Protein AF-A0AAN6JY34-F1 (afdb_monomer)

Nearest PDB structures (foldseek):
  2b5u-assembly2_C  TM=6.260E-01  e=1.774E+00  Escherichia coli
  7nsu-assembly1_D  TM=6.158E-01  e=2.509E+00  Escherichia coli
  1jch-assembly1_A  TM=6.222E-01  e=3.759E+00  Escherichia coli str. K-12 substr. W3110

Mean predicted aligned error: 18.94 Å

Organism: NCBI:txid329885

Solvent-accessible surface area (backbone atoms only — not comparable to full-atom values): 17501 Å² total; per-residue (Å²): 137,58,75,64,42,31,52,48,41,57,32,51,54,78,60,82,82,81,76,85,67,99,68,45,42,51,70,48,76,92,40,26,68,63,76,75,49,60,63,48,78,74,48,79,79,60,79,81,78,88,73,70,90,80,80,83,85,89,86,86,88,87,77,88,79,91,82,91,80,95,76,82,86,82,80,83,77,86,71,82,87,73,78,96,78,92,76,86,80,84,75,88,87,75,87,80,79,72,76,89,72,37,68,29,66,73,53,75,62,46,88,63,74,82,82,76,75,57,89,60,65,44,85,58,54,76,67,56,38,45,51,49,50,53,52,49,42,54,52,44,50,54,49,45,53,58,55,55,62,46,52,64,41,42,67,71,22,24,46,88,88,37,74,50,35,58,49,19,54,52,24,51,47,55,51,50,57,47,41,54,50,51,43,54,51,48,51,55,17,46,52,34,45,55,54,50,51,54,52,49,50,54,50,51,54,55,48,53,51,52,55,52,49,52,55,52,52,50,55,53,51,56,59,64,65,74,76,68,89,78,89,84,87,85,90,84,82,89,82,84,88,81,91,81,89,89,86,84,89,84,86,84,88,83,89,88,85,88,89,88,82,92,87,137

pLDDT: mean 71.2, std 22.66, range [34.78, 98.19]

Radius of gyration: 43.39 Å; Cα contacts (8 Å, |Δi|>4): 153; chains: 1; bounding box: 132×56×116 Å

Secondary structure (DSSP, 8-state):
--HHHHHHHHH-----TT------SS-STTT--THHHHHHHHTTS---STT-TTS----------------PPP-----------SS----SS-S-------GGGGS-PPPP-PPPP--SPP---HHHHHHHHHHHHHHHHHHHHHHHHHHHHHHHHS-TTSHHHHHHHHHHHHHHHHHHHHHHHHHHHHHHHHHHHHHHHHHHHHHHHHHHHHHHHHHHHHHHHTT-------------------------------------

Sequence (264 aa):
MSSANYWSARLSKEPLSGSVSNVEYGWSEHVINTALVEHRSESAGSPPSSMASAANARGHLHSVSSASGPLPRPSFQSSLRGSFDTGFGGGVGGVGAGRSRLPGDKAHVTEWQPPSQSMMASRLLEVDQLRALTAYVACAEVELERHNELKHAIELAYSPRHANHHRSVANWQRKSDYLLREIVKFRTYMDSLAAAQTAKERFYAKRSSATGQQQHVETTSVHNKQMGGASSPVDSGRAMREERDVTPRASMPPQTLLQQSAAG

Structure (mmCIF, N/CA/C/O backbone):
data_AF-A0AAN6JY34-F1
#
_entry.id   AF-A0AAN6JY34-F1
#
loop_
_atom_site.group_PDB
_atom_site.id
_atom_site.type_symbol
_atom_site.label_atom_id
_atom_site.label_alt_id
_atom_site.label_comp_id
_atom_site.label_asym_id
_atom_site.label_entity_id
_atom_site.label_seq_id
_atom_site.pdbx_PDB_ins_code
_atom_site.Cartn_x
_atom_site.Cartn_y
_atom_site.Cartn_z
_atom_site.occupancy
_atom_site.B_iso_or_equiv
_atom_site.auth_seq_id
_atom_site.auth_comp_id
_atom_site.auth_asym_id
_atom_site.auth_atom_id
_atom_site.pdbx_PDB_model_num
ATOM 1 N N . MET A 1 1 ? -6.691 8.780 19.321 1.00 65.94 1 MET A N 1
ATOM 2 C CA . MET A 1 1 ? -7.152 8.491 17.940 1.00 65.94 1 MET A CA 1
ATOM 3 C C . MET A 1 1 ? -8.341 9.389 17.630 1.00 65.94 1 MET A C 1
ATOM 5 O O . MET A 1 1 ? -9.017 9.789 18.570 1.00 65.94 1 MET A O 1
ATOM 9 N N . SER A 1 2 ? -8.574 9.738 16.362 1.00 88.06 2 SER A N 1
ATOM 10 C CA . SER A 1 2 ? -9.690 10.611 15.957 1.00 88.06 2 SER A CA 1
ATOM 11 C C . SER A 1 2 ? -10.927 9.800 15.565 1.00 88.06 2 SER A C 1
ATOM 13 O O . SER A 1 2 ? -10.797 8.754 14.928 1.00 88.06 2 SER A O 1
ATOM 15 N N . SER A 1 3 ? -12.124 10.319 15.856 1.00 90.62 3 SER A N 1
ATOM 16 C CA . SER A 1 3 ? -13.399 9.769 15.370 1.00 90.62 3 SER A CA 1
ATOM 17 C C . SER A 1 3 ? -13.441 9.655 13.841 1.00 90.62 3 SER A C 1
ATOM 19 O O . SER A 1 3 ? -14.065 8.737 13.314 1.00 90.62 3 SER A O 1
ATOM 21 N N . ALA A 1 4 ? -12.737 10.545 13.128 1.00 93.69 4 ALA A N 1
ATOM 22 C CA . ALA A 1 4 ? -12.595 10.475 11.676 1.00 93.69 4 ALA A CA 1
ATOM 23 C C . ALA A 1 4 ? -11.910 9.172 11.231 1.00 93.69 4 ALA A C 1
ATOM 25 O O . ALA A 1 4 ? -12.388 8.519 10.309 1.00 93.69 4 ALA A O 1
ATOM 26 N N . ASN A 1 5 ? -10.852 8.736 11.926 1.00 95.00 5 ASN A N 1
ATOM 27 C CA . ASN A 1 5 ? -10.132 7.507 11.582 1.00 95.00 5 ASN A CA 1
ATOM 28 C C . ASN A 1 5 ? -11.013 6.268 11.783 1.00 95.00 5 ASN A C 1
ATOM 30 O O . ASN A 1 5 ? -10.969 5.364 10.958 1.00 95.00 5 ASN A O 1
ATOM 34 N N . TYR A 1 6 ? -11.842 6.237 12.833 1.00 95.62 6 TYR A N 1
ATOM 35 C CA . TYR A 1 6 ? -12.799 5.149 13.060 1.00 95.62 6 TYR A CA 1
ATOM 36 C C . TYR A 1 6 ? -13.867 5.081 11.955 1.00 95.62 6 TYR A C 1
ATOM 38 O O . TYR A 1 6 ? -14.134 4.000 11.433 1.00 95.62 6 TYR A O 1
ATOM 46 N N . TRP A 1 7 ? -14.450 6.213 11.544 1.00 95.50 7 TRP A N 1
ATOM 47 C CA . TRP A 1 7 ? -15.439 6.215 10.458 1.00 95.50 7 TRP A CA 1
ATOM 48 C C . TRP A 1 7 ? -14.818 5.870 9.101 1.00 95.50 7 TRP A C 1
ATOM 50 O O . TRP A 1 7 ? -15.382 5.049 8.377 1.00 95.50 7 TRP A O 1
ATOM 60 N N . SER A 1 8 ? -13.621 6.380 8.796 1.00 94.81 8 SER A N 1
ATOM 61 C CA . SER A 1 8 ? -12.845 5.947 7.627 1.00 94.81 8 SER A CA 1
ATOM 62 C C . SER A 1 8 ? -12.540 4.447 7.677 1.00 94.81 8 SER A C 1
ATOM 64 O O . SER A 1 8 ? -12.739 3.749 6.688 1.00 94.81 8 SER A O 1
ATOM 66 N N . ALA A 1 9 ? -12.151 3.904 8.832 1.00 95.19 9 ALA A N 1
ATOM 67 C CA . ALA A 1 9 ? -11.916 2.472 9.003 1.00 95.19 9 ALA A CA 1
ATOM 68 C C . ALA A 1 9 ? -13.183 1.630 8.789 1.00 95.19 9 ALA A C 1
ATOM 70 O O . ALA A 1 9 ? -13.123 0.596 8.129 1.00 95.19 9 ALA A O 1
ATOM 71 N N . ARG A 1 10 ? -14.338 2.075 9.304 1.00 96.00 10 ARG A N 1
ATOM 72 C CA . ARG A 1 10 ? -15.634 1.389 9.155 1.00 96.00 10 ARG A CA 1
ATOM 73 C C . ARG A 1 10 ? -16.182 1.408 7.728 1.00 96.00 10 ARG A C 1
ATOM 75 O O . ARG A 1 10 ? -16.853 0.452 7.352 1.00 96.00 10 ARG A O 1
ATOM 82 N N . LEU A 1 11 ? -15.936 2.479 6.972 1.00 93.12 11 LEU A N 1
ATOM 83 C CA . LEU A 1 11 ? -16.517 2.696 5.641 1.00 93.12 11 LEU A CA 1
ATOM 84 C C . LEU A 1 11 ? -15.554 2.398 4.485 1.00 93.12 11 LEU A C 1
ATOM 86 O O . LEU A 1 11 ? -16.019 2.176 3.371 1.00 93.12 11 LEU A O 1
ATOM 90 N N . SER A 1 12 ? -14.241 2.379 4.720 1.00 92.50 12 SER A N 1
ATOM 91 C CA . SER A 1 12 ? -13.241 2.104 3.681 1.00 92.50 12 SER A CA 1
ATOM 92 C C . SER A 1 12 ? -13.388 0.714 3.063 1.00 92.50 12 SER A C 1
ATOM 94 O O . SER A 1 12 ? -13.849 -0.239 3.693 1.00 92.50 12 SER A O 1
ATOM 96 N N . LYS A 1 13 ? -12.947 0.606 1.811 1.00 89.56 13 LYS A N 1
ATOM 97 C CA . LYS A 1 13 ? -12.711 -0.657 1.121 1.00 89.56 13 LYS A CA 1
ATOM 98 C C . LYS A 1 13 ? -11.272 -0.721 0.637 1.00 89.56 13 LYS A C 1
ATOM 100 O O . LYS A 1 13 ? -10.680 0.307 0.308 1.00 89.56 13 LYS A O 1
ATOM 105 N N . GLU A 1 14 ? -10.765 -1.939 0.553 1.00 83.25 14 GLU A N 1
ATOM 106 C CA . GLU A 1 14 ? -9.588 -2.265 -0.241 1.00 83.25 14 GLU A CA 1
ATOM 107 C C . GLU A 1 14 ? -9.802 -1.915 -1.732 1.00 83.25 14 GLU A C 1
ATOM 109 O O . GLU A 1 14 ? -10.919 -2.064 -2.247 1.00 83.25 14 GLU A O 1
ATOM 114 N N . PRO A 1 15 ? -8.771 -1.420 -2.442 1.00 79.00 15 PRO A N 1
ATOM 115 C CA . PRO A 1 15 ? -8.761 -1.396 -3.902 1.00 79.00 15 PRO A CA 1
ATOM 116 C C . PRO A 1 15 ? -8.781 -2.827 -4.466 1.00 79.00 15 PRO A C 1
ATOM 118 O O . PRO A 1 15 ? -8.319 -3.770 -3.830 1.00 79.00 15 PRO A O 1
ATOM 121 N N . LEU A 1 16 ? -9.308 -2.994 -5.682 1.00 68.88 16 LEU A N 1
ATOM 122 C CA . LEU A 1 16 ? -9.412 -4.303 -6.337 1.00 68.88 16 LEU A CA 1
ATOM 123 C C . LEU A 1 16 ? -8.054 -4.768 -6.889 1.00 68.88 16 LEU A C 1
ATOM 125 O O . LEU A 1 16 ? -7.738 -4.558 -8.064 1.00 68.88 16 LEU A O 1
ATOM 129 N N . SER A 1 17 ? -7.262 -5.422 -6.041 1.00 61.00 17 SER A N 1
ATOM 130 C CA . SER A 1 17 ? -6.038 -6.124 -6.438 1.00 61.00 17 SER A CA 1
ATOM 131 C C . SER A 1 17 ? -6.333 -7.182 -7.510 1.00 61.00 17 SER A C 1
ATOM 133 O O . SER A 1 17 ? -7.261 -7.975 -7.364 1.00 61.00 17 SER A O 1
ATOM 135 N N . GLY A 1 18 ? -5.532 -7.217 -8.582 1.00 58.88 18 GLY A N 1
ATOM 136 C CA . GLY A 1 18 ? -5.618 -8.259 -9.620 1.00 58.88 18 GLY A CA 1
ATOM 137 C C . GLY A 1 18 ? -6.226 -7.855 -10.970 1.00 58.88 18 GLY A C 1
ATOM 138 O O . GLY A 1 18 ? -6.429 -8.723 -11.815 1.00 58.88 18 GLY A O 1
ATOM 139 N N . SER A 1 19 ? -6.474 -6.566 -11.236 1.00 53.91 19 SER A N 1
ATOM 140 C CA . SER A 1 19 ? -6.751 -6.113 -12.613 1.00 53.91 19 SER A CA 1
ATOM 141 C C . SER A 1 19 ? -5.478 -6.189 -13.468 1.00 53.91 19 SER A C 1
ATOM 143 O O . SER A 1 19 ? -4.670 -5.260 -13.467 1.00 53.91 19 SER A O 1
ATOM 145 N N . VAL A 1 20 ? -5.287 -7.295 -14.195 1.00 58.62 20 VAL A N 1
ATOM 146 C CA . VAL A 1 20 ? -4.139 -7.500 -15.100 1.00 58.62 20 VAL A CA 1
ATOM 147 C C . VAL A 1 20 ? -4.280 -6.606 -16.337 1.00 58.62 20 VAL A C 1
ATOM 149 O O . VAL A 1 20 ? -4.804 -7.005 -17.374 1.00 58.62 20 VAL A O 1
ATOM 152 N N . SER A 1 21 ? -3.829 -5.358 -16.224 1.00 65.56 21 SER A N 1
ATOM 153 C CA . SER A 1 21 ? -3.720 -4.444 -17.363 1.00 65.56 21 SER A CA 1
ATOM 154 C C . SER A 1 21 ? -2.505 -4.804 -18.222 1.00 65.56 21 SER A C 1
ATOM 156 O O . SER A 1 21 ? -1.407 -4.955 -17.689 1.00 65.56 21 SER A O 1
ATOM 158 N N . ASN A 1 22 ? -2.667 -4.863 -19.546 1.00 78.00 22 ASN A N 1
ATOM 159 C CA . ASN A 1 22 ? -1.604 -5.210 -20.502 1.00 78.00 22 ASN A CA 1
ATOM 160 C C . ASN A 1 22 ? -0.638 -4.026 -20.777 1.00 78.00 22 ASN A C 1
ATOM 162 O O . ASN A 1 22 ? -0.257 -3.765 -21.919 1.00 78.00 22 ASN A O 1
ATOM 166 N N . VAL A 1 23 ? -0.308 -3.260 -19.732 1.00 87.88 23 VAL A N 1
ATOM 167 C CA . VAL A 1 23 ? 0.447 -1.999 -19.778 1.00 87.88 23 VAL A CA 1
ATOM 168 C C . VAL A 1 23 ? 1.837 -2.217 -19.190 1.00 87.88 23 VAL A C 1
ATOM 170 O O . VAL A 1 23 ? 1.971 -2.667 -18.054 1.00 87.88 23 VAL A O 1
ATOM 173 N N . GLU A 1 24 ? 2.876 -1.871 -19.949 1.00 91.31 24 GLU A N 1
ATOM 174 C CA . GLU A 1 24 ? 4.259 -1.976 -19.485 1.00 91.31 24 GLU A CA 1
ATOM 175 C C . GLU A 1 24 ? 4.656 -0.744 -18.656 1.00 91.31 24 GLU A C 1
ATOM 177 O O . GLU A 1 24 ? 4.756 0.369 -19.179 1.00 91.31 24 GLU A O 1
ATOM 182 N N . TYR A 1 25 ? 4.920 -0.953 -17.366 1.00 93.06 25 TYR A N 1
ATOM 183 C CA . TYR A 1 25 ? 5.425 0.071 -16.438 1.00 93.06 25 TYR A CA 1
ATOM 184 C C . TYR A 1 25 ? 6.946 0.018 -16.244 1.00 93.06 25 TYR A C 1
ATOM 186 O O . TYR A 1 25 ? 7.522 0.902 -15.607 1.00 93.06 25 TYR A O 1
ATOM 194 N N . GLY A 1 26 ? 7.593 -0.976 -16.846 1.00 92.19 26 GLY A N 1
ATOM 195 C CA . GLY A 1 26 ? 9.033 -1.166 -16.879 1.00 92.19 26 GLY A CA 1
ATOM 196 C C . GLY A 1 26 ? 9.534 -2.349 -16.053 1.00 92.19 26 GLY A C 1
ATOM 197 O O . GLY A 1 26 ? 10.666 -2.318 -15.578 1.00 92.19 26 GLY A O 1
ATOM 198 N N . TRP A 1 27 ? 8.680 -3.354 -15.833 1.00 91.94 27 TRP A N 1
ATOM 199 C CA . TRP A 1 27 ? 9.003 -4.532 -15.022 1.00 91.94 27 TRP A CA 1
ATOM 200 C C . TRP A 1 27 ? 8.166 -5.786 -15.318 1.00 91.94 27 TRP A C 1
ATOM 202 O O . TRP A 1 27 ? 8.127 -6.688 -14.483 1.00 91.94 27 TRP A O 1
ATOM 212 N N . SER A 1 28 ? 7.485 -5.886 -16.467 1.00 89.19 28 SER A N 1
ATOM 213 C CA . SER A 1 28 ? 6.895 -7.181 -16.842 1.00 89.19 28 SER A CA 1
ATOM 214 C C . SER A 1 28 ? 7.978 -8.214 -17.191 1.00 89.19 28 SER A C 1
ATOM 216 O O . SER A 1 28 ? 9.101 -7.865 -17.568 1.00 89.19 28 SER A O 1
ATOM 218 N N . GLU A 1 29 ? 7.619 -9.496 -17.129 1.00 84.69 29 GLU A N 1
ATOM 219 C CA . GLU A 1 29 ? 8.482 -10.638 -17.479 1.00 84.69 29 GLU A CA 1
ATOM 220 C C . GLU A 1 29 ? 8.970 -10.612 -18.945 1.00 84.69 29 GLU A C 1
ATOM 222 O O . GLU A 1 29 ? 9.945 -11.268 -19.299 1.00 84.69 29 GLU A O 1
ATOM 227 N N . HIS A 1 30 ? 8.340 -9.810 -19.814 1.00 82.62 30 HIS A N 1
ATOM 228 C CA . HIS A 1 30 ? 8.799 -9.588 -21.192 1.00 82.62 30 HIS A CA 1
ATOM 229 C C . HIS A 1 30 ? 10.035 -8.676 -21.277 1.00 82.62 30 HIS A C 1
ATOM 231 O O . HIS A 1 30 ? 10.696 -8.619 -22.316 1.00 82.62 30 HIS A O 1
ATOM 237 N N . VAL A 1 31 ? 10.324 -7.927 -20.209 1.00 85.06 31 VAL A N 1
ATOM 238 C CA . VAL A 1 31 ? 11.445 -6.984 -20.117 1.00 85.06 31 VAL A CA 1
ATOM 239 C C . VAL A 1 31 ? 12.474 -7.441 -19.086 1.00 85.06 31 VAL A C 1
ATOM 241 O O . VAL A 1 31 ? 13.676 -7.333 -19.331 1.00 85.06 31 VAL A O 1
ATOM 244 N N . ILE A 1 32 ? 12.009 -7.969 -17.954 1.00 86.19 32 ILE A N 1
ATOM 245 C CA . ILE A 1 32 ? 12.842 -8.504 -16.881 1.00 86.19 32 ILE A CA 1
ATOM 246 C C . ILE A 1 32 ? 12.994 -10.017 -17.043 1.00 86.19 32 ILE A C 1
ATOM 248 O O . ILE A 1 32 ? 12.019 -10.757 -16.984 1.00 86.19 32 ILE A O 1
ATOM 252 N N . ASN A 1 33 ? 14.237 -10.487 -17.165 1.00 77.94 33 ASN A N 1
ATOM 253 C CA . ASN A 1 33 ? 14.548 -11.912 -17.092 1.00 77.94 33 ASN A CA 1
ATOM 254 C C . ASN A 1 33 ? 14.739 -12.337 -15.624 1.00 77.94 33 ASN A C 1
ATOM 256 O O . ASN A 1 33 ? 15.852 -12.280 -15.096 1.00 77.94 33 ASN A O 1
ATOM 260 N N . THR A 1 34 ? 13.649 -12.749 -14.973 1.00 63.59 34 THR A N 1
ATOM 261 C CA . THR A 1 34 ? 13.592 -13.099 -13.539 1.00 63.59 34 THR A CA 1
ATOM 262 C C . THR A 1 34 ? 14.608 -14.173 -13.127 1.00 63.59 34 THR A C 1
ATOM 264 O O . THR A 1 34 ? 15.168 -14.093 -12.036 1.00 63.59 34 THR A O 1
ATOM 267 N N . ALA A 1 35 ? 14.960 -15.104 -14.021 1.00 61.34 35 ALA A N 1
ATOM 268 C CA . ALA A 1 35 ? 15.948 -16.155 -13.749 1.00 61.34 35 ALA A CA 1
ATOM 269 C C . ALA A 1 35 ? 17.375 -15.619 -13.475 1.00 61.34 35 ALA A C 1
ATOM 271 O O . ALA A 1 35 ? 18.200 -16.313 -12.882 1.00 61.34 35 ALA A O 1
ATOM 272 N N . LEU A 1 36 ? 17.685 -14.376 -13.873 1.00 61.47 36 LEU A N 1
ATOM 273 C CA . LEU A 1 36 ? 18.947 -13.706 -13.519 1.00 61.47 36 LEU A CA 1
ATOM 274 C C . LEU A 1 36 ? 18.945 -13.132 -12.089 1.00 61.47 36 LEU A C 1
ATOM 276 O O . LEU A 1 36 ? 20.002 -12.766 -11.577 1.00 61.47 36 LEU A O 1
ATOM 280 N N . VAL A 1 37 ? 17.771 -13.035 -11.459 1.00 60.31 37 VAL A N 1
ATOM 281 C CA . VAL A 1 37 ? 17.564 -12.464 -10.120 1.00 60.31 37 VAL A CA 1
ATOM 282 C C . VAL A 1 37 ? 17.676 -13.559 -9.062 1.00 60.31 37 VAL A C 1
ATOM 284 O O . VAL A 1 37 ? 18.482 -13.442 -8.141 1.00 60.31 37 VAL A O 1
ATOM 287 N N . GLU A 1 38 ? 16.930 -14.654 -9.237 1.00 57.19 38 GLU A N 1
ATOM 288 C CA . GLU A 1 38 ? 16.868 -15.791 -8.303 1.00 57.19 38 GLU A CA 1
ATOM 289 C C . GLU A 1 38 ? 18.262 -16.358 -7.997 1.00 57.19 38 GLU A C 1
ATOM 291 O O . GLU A 1 38 ? 18.631 -16.564 -6.839 1.00 57.19 38 GLU A O 1
ATOM 296 N N . HIS A 1 39 ? 19.095 -16.498 -9.034 1.00 51.38 39 HIS A N 1
ATOM 297 C CA . HIS A 1 39 ? 20.430 -17.089 -8.941 1.00 51.38 39 HIS A CA 1
ATOM 298 C C . HIS A 1 39 ? 21.406 -16.300 -8.036 1.00 51.38 39 HIS A C 1
ATOM 300 O O . HIS A 1 39 ? 22.458 -16.825 -7.660 1.00 51.38 39 HIS A O 1
ATOM 306 N N . ARG A 1 40 ? 21.092 -15.048 -7.662 1.00 52.50 40 ARG A N 1
ATOM 307 C CA . ARG A 1 40 ? 21.880 -14.224 -6.723 1.00 52.50 40 ARG A CA 1
ATOM 308 C C . ARG A 1 40 ? 21.558 -14.538 -5.258 1.00 52.50 40 ARG A C 1
ATOM 310 O O . ARG A 1 40 ? 22.485 -14.486 -4.452 1.00 52.50 40 ARG A O 1
ATOM 317 N N . SER A 1 41 ? 20.312 -14.882 -4.927 1.00 48.94 41 SER A N 1
ATOM 318 C CA . SER A 1 41 ? 19.858 -15.101 -3.542 1.00 48.94 41 SER A CA 1
ATOM 319 C C . SER A 1 41 ? 20.613 -16.238 -2.845 1.00 48.94 41 SER A C 1
ATOM 321 O O . SER A 1 41 ? 20.936 -16.130 -1.666 1.00 48.94 41 SER A O 1
ATOM 323 N N . GLU A 1 42 ? 20.989 -17.281 -3.590 1.00 47.53 42 GLU A N 1
ATOM 324 C CA . GLU A 1 42 ? 21.830 -18.382 -3.094 1.00 47.53 42 GLU A CA 1
ATOM 325 C C . GLU A 1 42 ? 23.341 -18.108 -3.263 1.00 47.53 42 GLU A C 1
ATOM 327 O O . GLU A 1 42 ? 24.168 -18.567 -2.474 1.00 47.53 42 GLU A O 1
ATOM 332 N N . SER A 1 43 ? 23.734 -17.301 -4.258 1.00 47.97 43 SER A N 1
ATOM 333 C CA . SER A 1 43 ? 25.147 -17.079 -4.630 1.00 47.97 43 SER A CA 1
ATOM 334 C C . SER A 1 43 ? 25.876 -16.002 -3.810 1.00 47.97 43 SER A C 1
ATOM 336 O O . SER A 1 43 ? 26.934 -15.519 -4.222 1.00 47.97 43 SER A O 1
ATOM 338 N N . ALA A 1 44 ? 25.351 -15.605 -2.649 1.00 51.28 44 ALA A N 1
ATOM 339 C CA . ALA A 1 44 ? 26.058 -14.721 -1.716 1.00 51.28 44 ALA A CA 1
ATOM 340 C C . ALA A 1 44 ? 27.206 -15.430 -0.958 1.00 51.28 44 ALA A C 1
ATOM 342 O O . ALA A 1 44 ? 28.039 -14.760 -0.351 1.00 51.28 44 ALA A O 1
ATOM 343 N N . GLY A 1 45 ? 27.257 -16.771 -0.993 1.00 53.47 45 GLY A N 1
ATOM 344 C CA . GLY A 1 45 ? 28.170 -17.589 -0.183 1.00 53.47 45 GLY A CA 1
ATOM 345 C C . GLY A 1 45 ? 29.265 -18.371 -0.922 1.00 53.47 45 GLY A C 1
ATOM 346 O O . GLY A 1 45 ? 30.059 -19.031 -0.255 1.00 53.47 45 GLY A O 1
ATOM 347 N N . SER A 1 46 ? 29.342 -18.365 -2.262 1.00 47.56 46 SER A N 1
ATOM 348 C CA . SER A 1 46 ? 30.386 -19.113 -2.996 1.00 47.56 46 SER A CA 1
ATOM 349 C C . SER A 1 46 ? 30.654 -18.594 -4.418 1.00 47.56 46 SER A C 1
ATOM 351 O O . SER A 1 46 ? 29.704 -18.333 -5.156 1.00 47.56 46 SER A O 1
ATOM 353 N N . PRO A 1 47 ? 31.928 -18.486 -4.852 1.00 54.06 47 PRO A N 1
ATOM 354 C CA . PRO A 1 47 ? 32.279 -18.289 -6.257 1.00 54.06 47 PRO A CA 1
ATOM 355 C C . PRO A 1 47 ? 32.145 -19.605 -7.055 1.00 54.06 47 PRO A C 1
ATOM 357 O O . PRO A 1 47 ? 32.332 -20.686 -6.488 1.00 54.06 47 PRO A O 1
ATOM 360 N N . PRO A 1 48 ? 31.880 -19.553 -8.375 1.00 48.84 48 PRO A N 1
ATOM 361 C CA . PRO A 1 48 ? 31.735 -20.752 -9.200 1.00 48.84 48 PRO A CA 1
ATOM 362 C C . PRO A 1 48 ? 33.045 -21.551 -9.273 1.00 48.84 48 PRO A C 1
ATOM 364 O O . PRO A 1 48 ? 34.109 -21.015 -9.584 1.00 48.84 48 PRO A O 1
ATOM 367 N N . SER A 1 49 ? 32.970 -22.861 -9.031 1.00 50.75 49 SER A N 1
ATOM 368 C CA . SER A 1 49 ? 34.135 -23.745 -8.850 1.00 50.75 49 SER A CA 1
ATOM 369 C C . SER A 1 49 ? 34.919 -24.082 -10.135 1.00 50.75 49 SER A C 1
ATOM 371 O O . SER A 1 49 ? 35.744 -24.993 -10.138 1.00 50.75 49 SER A O 1
ATOM 373 N N . SER A 1 50 ? 34.708 -23.350 -11.232 1.00 53.44 50 SER A N 1
ATOM 374 C CA . SER A 1 50 ? 35.259 -23.635 -12.567 1.00 53.44 50 SER A CA 1
ATOM 375 C C . SER A 1 50 ? 36.700 -23.150 -12.804 1.00 53.44 50 SER A C 1
ATOM 377 O O . SER A 1 50 ? 37.179 -23.205 -13.933 1.00 53.44 50 SER A O 1
ATOM 379 N N . MET A 1 51 ? 37.406 -22.669 -11.771 1.00 55.09 51 MET A N 1
ATOM 380 C CA . MET A 1 51 ? 38.820 -22.247 -11.853 1.00 55.09 51 MET A CA 1
ATOM 381 C C . MET A 1 51 ? 39.752 -22.924 -10.827 1.00 55.09 51 MET A C 1
ATOM 383 O O . MET A 1 51 ? 40.927 -22.578 -10.742 1.00 55.09 51 MET A O 1
ATOM 387 N N . ALA A 1 52 ? 39.277 -23.919 -10.068 1.00 48.03 52 ALA A N 1
ATOM 388 C CA . ALA A 1 52 ? 40.082 -24.585 -9.033 1.00 48.03 52 ALA A CA 1
ATOM 389 C C . ALA A 1 52 ? 41.115 -25.608 -9.574 1.00 48.03 52 ALA A C 1
ATOM 391 O O . ALA A 1 52 ? 41.996 -26.056 -8.840 1.00 48.03 52 ALA A O 1
ATOM 392 N N . SER A 1 53 ? 41.051 -25.971 -10.859 1.00 44.91 53 SER A N 1
ATOM 393 C CA . SER A 1 53 ? 41.824 -27.074 -11.460 1.00 44.91 53 SER A CA 1
ATOM 394 C C . SER A 1 53 ? 43.146 -26.646 -12.119 1.00 44.91 53 SER A C 1
ATOM 396 O O . SER A 1 53 ? 43.459 -27.078 -13.224 1.00 44.91 53 SER A O 1
ATOM 398 N N . ALA A 1 54 ? 43.939 -25.809 -11.442 1.00 49.59 54 ALA A N 1
ATOM 399 C CA . ALA A 1 54 ? 45.279 -25.400 -11.900 1.00 49.59 54 ALA A CA 1
ATOM 400 C C . ALA A 1 54 ? 46.379 -25.513 -10.819 1.00 49.59 54 ALA A C 1
ATOM 402 O O . ALA A 1 54 ? 47.522 -25.126 -11.053 1.00 49.59 54 ALA A O 1
ATOM 403 N N . ALA A 1 55 ? 46.046 -26.031 -9.630 1.00 46.62 55 ALA A N 1
ATOM 404 C CA . ALA A 1 55 ? 46.863 -25.881 -8.422 1.00 46.62 55 ALA A CA 1
ATOM 405 C C . ALA A 1 55 ? 47.459 -27.183 -7.846 1.00 46.62 55 ALA A C 1
ATOM 407 O O . ALA A 1 55 ? 47.902 -27.175 -6.699 1.00 46.62 55 ALA A O 1
ATOM 408 N N . ASN A 1 56 ? 47.519 -28.295 -8.597 1.00 47.72 56 ASN A N 1
ATOM 409 C CA . ASN A 1 56 ? 48.286 -29.465 -8.143 1.00 47.72 56 ASN A CA 1
ATOM 410 C C . ASN A 1 56 ? 48.899 -30.306 -9.281 1.00 47.72 56 ASN A C 1
ATOM 412 O O . ASN A 1 56 ? 48.247 -31.178 -9.848 1.00 47.72 56 ASN A O 1
ATOM 416 N N . ALA A 1 57 ? 50.173 -30.042 -9.596 1.00 45.12 57 ALA A N 1
ATOM 417 C CA . ALA A 1 57 ? 50.991 -30.831 -10.527 1.00 45.12 57 ALA A CA 1
ATOM 418 C C . ALA A 1 57 ? 52.503 -30.713 -10.211 1.00 45.12 57 ALA A C 1
ATOM 420 O O . ALA A 1 57 ? 53.327 -30.481 -11.094 1.00 45.12 57 ALA A O 1
ATOM 421 N N . ARG A 1 58 ? 52.892 -30.830 -8.931 1.00 42.25 58 ARG A N 1
ATOM 422 C CA . ARG A 1 58 ? 54.310 -30.905 -8.519 1.00 42.25 58 ARG A CA 1
ATOM 423 C C . ARG A 1 58 ? 54.694 -32.363 -8.273 1.00 42.25 58 ARG A C 1
ATOM 425 O O . ARG A 1 58 ? 54.386 -32.882 -7.207 1.00 42.25 58 ARG A O 1
ATOM 432 N N . GLY A 1 59 ? 55.377 -33.016 -9.217 1.00 38.78 59 GLY A N 1
ATOM 433 C CA . GLY A 1 59 ? 55.768 -34.411 -8.982 1.00 38.78 59 GLY A CA 1
ATOM 434 C C . GLY A 1 59 ? 56.368 -35.212 -10.134 1.00 38.78 59 GLY A C 1
ATOM 435 O O . GLY A 1 59 ? 55.904 -36.319 -10.365 1.00 38.78 59 GLY A O 1
ATOM 436 N N . HIS A 1 60 ? 57.425 -34.736 -10.800 1.00 35.00 60 HIS A N 1
ATOM 437 C CA . HIS A 1 60 ? 58.461 -35.664 -11.278 1.00 35.00 60 HIS A CA 1
ATOM 438 C C . HIS A 1 60 ? 59.816 -34.964 -11.414 1.00 35.00 60 HIS A C 1
ATOM 440 O O . HIS A 1 60 ? 59.916 -33.897 -12.018 1.00 35.00 60 HIS A O 1
ATOM 446 N N . LEU A 1 61 ? 60.854 -35.565 -10.830 1.00 40.12 61 LEU A N 1
ATOM 447 C CA . LEU A 1 61 ? 62.236 -35.098 -10.893 1.00 40.12 61 LEU A CA 1
ATOM 448 C C . LEU A 1 61 ? 63.097 -36.235 -11.440 1.00 40.12 61 LEU A C 1
ATOM 450 O O . LEU A 1 61 ? 63.180 -37.302 -10.833 1.00 40.12 61 LEU A O 1
ATOM 454 N N . HIS A 1 62 ? 63.761 -35.990 -12.563 1.00 42.50 62 HIS A N 1
ATOM 455 C CA . HIS A 1 62 ? 64.812 -36.854 -13.093 1.00 42.50 62 HIS A CA 1
ATOM 456 C C . HIS A 1 62 ? 66.094 -36.039 -13.249 1.00 42.50 62 HIS A C 1
ATOM 458 O O . HIS A 1 62 ? 66.053 -34.831 -13.478 1.00 42.50 62 HIS A O 1
ATOM 464 N N . SER A 1 63 ? 67.225 -36.702 -13.038 1.00 35.81 63 SER A N 1
ATOM 465 C CA . SER A 1 63 ? 68.528 -36.086 -12.796 1.00 35.81 63 SER A CA 1
ATOM 466 C C . SER A 1 63 ? 69.592 -36.824 -13.600 1.00 35.81 63 SER A C 1
ATOM 468 O O . SER A 1 63 ? 69.502 -38.045 -13.670 1.00 35.81 63 SER A O 1
ATOM 470 N N . VAL A 1 64 ? 70.591 -36.080 -14.105 1.00 46.25 64 VAL A N 1
ATOM 471 C CA . VAL A 1 64 ? 71.881 -36.526 -14.692 1.00 46.25 64 VAL A CA 1
ATOM 472 C C . VAL A 1 64 ? 71.819 -37.523 -15.881 1.00 46.25 64 VAL A C 1
ATOM 474 O O . VAL A 1 64 ? 70.953 -38.378 -15.96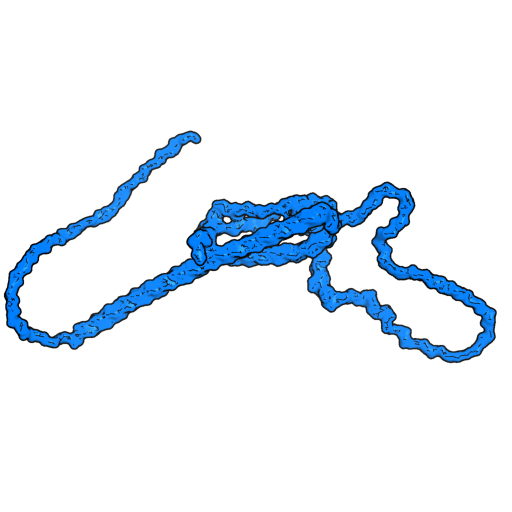0 1.00 46.25 64 VAL A O 1
ATOM 477 N N . SER A 1 65 ? 72.712 -37.503 -16.879 1.00 41.00 65 SER A N 1
ATOM 478 C CA . SER A 1 65 ? 73.828 -36.594 -17.199 1.00 41.00 65 SER A CA 1
ATOM 479 C C . SER A 1 65 ? 74.246 -36.731 -18.678 1.00 41.00 65 SER A C 1
ATOM 481 O O . SER A 1 65 ? 73.869 -37.691 -19.337 1.00 41.00 65 SER A O 1
ATOM 483 N N . SER A 1 66 ? 75.114 -35.821 -19.140 1.00 37.44 66 SER A N 1
ATOM 484 C CA . SER A 1 66 ? 76.085 -36.007 -20.242 1.00 37.44 66 SER A CA 1
ATOM 485 C C . SER A 1 66 ? 75.603 -36.436 -21.644 1.00 37.44 66 SER A C 1
ATOM 487 O O . SER A 1 66 ? 75.490 -37.626 -21.916 1.00 37.44 66 SER A O 1
ATOM 489 N N . ALA A 1 67 ? 75.580 -35.489 -22.596 1.00 37.06 67 ALA A N 1
ATOM 490 C CA . ALA A 1 67 ? 76.326 -35.608 -23.866 1.00 37.06 67 ALA A CA 1
ATOM 491 C C . ALA A 1 67 ? 76.368 -34.282 -24.662 1.00 37.06 67 ALA A C 1
ATOM 493 O O . ALA A 1 67 ? 75.438 -33.486 -24.652 1.00 37.06 67 ALA A O 1
ATOM 494 N N . SER A 1 68 ? 77.480 -34.083 -25.365 1.00 39.78 68 SER A N 1
ATOM 495 C CA . SER A 1 68 ? 77.848 -33.002 -26.295 1.00 39.78 68 SER A CA 1
ATOM 496 C C . SER A 1 68 ? 76.791 -32.520 -27.311 1.00 39.78 68 SER A C 1
ATOM 498 O O . SER A 1 68 ? 76.225 -33.336 -28.036 1.00 39.78 68 SER A O 1
ATOM 500 N N . GLY A 1 69 ? 76.686 -31.195 -27.516 1.00 43.59 69 GLY A N 1
ATOM 501 C CA . GLY A 1 69 ? 76.091 -30.606 -28.732 1.00 43.59 69 GLY A CA 1
ATOM 502 C C . GLY A 1 69 ? 75.696 -29.118 -28.619 1.00 43.59 69 GLY A C 1
ATOM 503 O O . GLY A 1 69 ? 74.773 -28.808 -27.869 1.00 43.59 69 GLY A O 1
ATOM 504 N N . PRO A 1 70 ? 76.333 -28.180 -29.353 1.00 46.81 70 PRO A N 1
ATOM 505 C CA . PRO A 1 70 ? 75.930 -26.772 -29.367 1.00 46.81 70 PRO A CA 1
ATOM 506 C C . PRO A 1 70 ? 74.905 -26.481 -30.479 1.00 46.81 70 PRO A C 1
ATOM 508 O O . PRO A 1 70 ? 75.256 -26.445 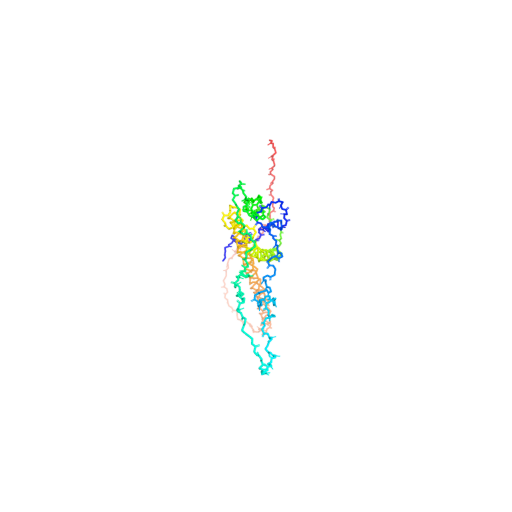-31.656 1.00 46.81 70 PRO A O 1
ATOM 511 N N . LEU A 1 71 ? 73.647 -26.210 -30.114 1.00 52.88 71 LEU A N 1
ATOM 512 C CA . LEU A 1 71 ? 72.615 -25.692 -31.027 1.00 52.88 71 LEU A CA 1
ATOM 513 C C . LEU A 1 71 ? 71.863 -24.502 -30.391 1.00 52.88 71 LEU A C 1
ATOM 515 O O . LEU A 1 71 ? 71.638 -24.503 -29.178 1.00 52.88 71 LEU A O 1
ATOM 519 N N . PRO A 1 72 ? 71.499 -23.461 -31.168 1.00 47.41 72 PRO A N 1
ATOM 520 C CA . PRO A 1 72 ? 70.961 -22.213 -30.629 1.00 47.41 72 PRO A CA 1
ATOM 521 C C . PRO A 1 72 ? 69.465 -22.280 -30.278 1.00 47.41 72 PRO A C 1
ATOM 523 O O . PRO A 1 72 ? 68.686 -23.016 -30.880 1.00 47.41 72 PRO A O 1
ATOM 526 N N . ARG A 1 73 ? 69.059 -21.433 -29.322 1.00 54.25 73 ARG A N 1
ATOM 527 C CA . ARG A 1 73 ? 67.664 -21.230 -28.888 1.00 54.25 73 ARG A CA 1
ATOM 528 C C . ARG A 1 73 ? 66.709 -20.927 -30.060 1.00 54.25 73 ARG A C 1
ATOM 530 O O . ARG A 1 73 ? 66.885 -19.889 -30.698 1.00 54.25 73 ARG A O 1
ATOM 537 N N . PRO A 1 74 ? 65.585 -21.651 -30.199 1.00 46.41 74 PRO A N 1
ATOM 538 C CA . PRO A 1 74 ? 64.336 -21.040 -30.631 1.00 46.41 74 PRO A CA 1
ATOM 539 C C . PRO A 1 74 ? 63.726 -20.263 -29.452 1.00 46.41 74 PRO A C 1
ATOM 541 O O . PRO A 1 74 ? 63.504 -20.806 -28.368 1.00 46.41 74 PRO A O 1
ATOM 544 N N . SER A 1 75 ? 63.459 -18.972 -29.634 1.00 47.12 75 SER A N 1
ATOM 545 C CA . SER A 1 75 ? 62.750 -18.161 -28.643 1.00 47.12 75 SER A CA 1
ATOM 546 C C . SER A 1 75 ? 61.241 -18.389 -28.743 1.00 47.12 75 SER A C 1
ATOM 548 O O . SER A 1 75 ? 60.617 -17.944 -29.706 1.00 47.12 75 SER A O 1
ATOM 550 N N . PHE A 1 76 ? 60.634 -19.010 -27.729 1.00 51.38 76 PHE A N 1
ATOM 551 C CA . PHE A 1 76 ? 59.178 -18.990 -27.571 1.00 51.38 76 PHE A CA 1
ATOM 552 C C . PHE A 1 76 ? 58.718 -17.553 -27.300 1.00 51.38 76 PHE A C 1
ATOM 554 O O . PHE A 1 76 ? 58.875 -17.031 -26.197 1.00 51.38 76 PHE A O 1
ATOM 561 N N . GLN A 1 77 ? 58.182 -16.901 -28.333 1.00 51.53 77 GLN A N 1
ATOM 562 C CA . GLN A 1 77 ? 57.682 -15.533 -28.254 1.00 51.53 77 GLN A CA 1
ATOM 563 C C . GLN A 1 77 ? 56.408 -15.509 -27.399 1.00 51.53 77 GLN A C 1
ATOM 565 O O . GLN A 1 77 ? 55.343 -15.955 -27.828 1.00 51.53 77 GLN A O 1
ATOM 570 N N . SER A 1 78 ? 56.532 -15.005 -26.171 1.00 50.62 78 SER A N 1
ATOM 571 C CA . SER A 1 78 ? 55.475 -14.977 -25.157 1.00 50.62 78 SER A CA 1
ATOM 572 C C . SER A 1 78 ? 54.344 -14.013 -25.533 1.00 50.62 78 SER A C 1
ATOM 574 O O . SER A 1 78 ? 54.292 -12.876 -25.065 1.00 50.62 78 SER A O 1
ATOM 576 N N . SER A 1 79 ? 53.436 -14.471 -26.392 1.00 49.50 79 SER A N 1
ATOM 577 C CA . SER A 1 79 ? 52.247 -13.721 -26.797 1.00 49.50 79 SER A CA 1
ATOM 578 C C . SER A 1 79 ? 51.115 -13.951 -25.800 1.00 49.50 79 SER A C 1
ATOM 580 O O . SER A 1 79 ? 50.615 -15.065 -25.646 1.00 49.50 79 SER A O 1
ATOM 582 N N . LEU A 1 80 ? 50.722 -12.878 -25.115 1.00 55.84 80 LEU A N 1
ATOM 583 C CA . LEU A 1 80 ? 49.640 -12.842 -24.134 1.00 55.84 80 LEU A CA 1
ATOM 584 C C . LEU A 1 80 ? 48.325 -13.331 -24.768 1.00 55.84 80 LEU A C 1
ATOM 586 O O . LEU A 1 80 ? 47.743 -12.634 -25.595 1.00 55.84 80 LEU A O 1
ATOM 590 N N . ARG A 1 81 ? 47.846 -14.521 -24.374 1.00 57.19 81 ARG A N 1
ATOM 591 C CA . ARG A 1 81 ? 46.527 -15.048 -24.784 1.00 57.19 81 ARG A CA 1
ATOM 592 C C . ARG A 1 81 ? 45.552 -15.276 -23.624 1.00 57.19 81 ARG A C 1
ATOM 594 O O . ARG A 1 81 ? 44.681 -16.137 -23.694 1.00 57.19 81 ARG A O 1
ATOM 601 N N . GLY A 1 82 ? 45.684 -14.454 -22.588 1.00 43.03 82 GLY A N 1
ATOM 602 C CA . GLY A 1 82 ? 44.554 -14.005 -21.774 1.00 43.03 82 GLY A CA 1
ATOM 603 C C . GLY A 1 82 ? 44.271 -12.527 -22.094 1.00 43.03 82 GLY A C 1
ATOM 604 O O . GLY A 1 82 ? 45.177 -11.829 -22.537 1.00 43.03 82 GLY A O 1
ATOM 605 N N . SER A 1 83 ? 43.068 -11.997 -21.886 1.00 43.56 83 SER A N 1
ATOM 606 C CA . SER A 1 83 ? 41.837 -12.652 -21.428 1.00 43.56 83 SER A CA 1
ATOM 607 C C . SER A 1 83 ? 40.626 -11.750 -21.729 1.00 43.56 83 SER A C 1
ATOM 609 O O . SER A 1 83 ? 40.810 -10.569 -22.002 1.00 43.56 83 SER A O 1
ATOM 611 N N . PHE A 1 84 ? 39.410 -12.299 -21.654 1.00 43.09 84 PHE A N 1
ATOM 612 C CA . PHE A 1 84 ? 38.137 -11.567 -21.503 1.00 43.09 84 PHE A CA 1
ATOM 613 C C . PHE A 1 84 ? 37.908 -10.266 -22.317 1.00 43.09 84 PHE A C 1
ATOM 615 O O . PHE A 1 84 ? 37.513 -9.252 -21.750 1.00 43.09 84 PHE A O 1
ATOM 622 N N . ASP A 1 85 ? 37.993 -10.309 -23.652 1.00 46.50 85 ASP A N 1
ATOM 623 C CA . ASP A 1 85 ? 37.146 -9.422 -24.470 1.00 46.50 85 ASP A CA 1
ATOM 624 C C . ASP A 1 85 ? 36.246 -10.241 -25.399 1.00 46.50 85 ASP A C 1
ATOM 626 O O . ASP A 1 85 ? 36.709 -10.922 -26.315 1.00 46.50 85 ASP A O 1
ATOM 630 N N . THR A 1 86 ? 34.944 -10.165 -25.128 1.00 49.22 86 THR A N 1
ATOM 631 C CA . THR A 1 86 ? 33.887 -10.762 -25.947 1.00 49.22 86 THR A CA 1
ATOM 632 C C . THR A 1 86 ? 33.008 -9.650 -26.525 1.00 49.22 86 THR A C 1
ATOM 634 O O . THR A 1 86 ? 31.790 -9.680 -26.349 1.00 49.22 86 THR A O 1
ATOM 637 N N . GLY A 1 87 ? 33.584 -8.637 -27.191 1.00 43.53 87 GLY A N 1
ATOM 638 C CA . GLY A 1 87 ? 32.736 -7.727 -27.969 1.00 43.53 87 GLY A CA 1
ATOM 639 C C . GLY A 1 87 ? 33.259 -6.375 -28.453 1.00 43.53 87 GLY A C 1
ATOM 640 O O . GLY A 1 87 ? 32.457 -5.668 -29.061 1.00 43.53 87 GLY A O 1
ATOM 641 N N . PHE A 1 88 ? 34.519 -5.975 -28.253 1.00 39.81 88 PHE A N 1
ATOM 642 C CA . PHE A 1 88 ? 35.028 -4.703 -28.793 1.00 39.81 88 PHE A CA 1
ATOM 643 C C . PHE A 1 88 ? 35.864 -4.879 -30.072 1.00 39.81 88 PHE A C 1
ATOM 645 O O . PHE A 1 88 ? 37.051 -4.559 -30.144 1.00 39.81 88 PHE A O 1
ATOM 652 N N . GLY A 1 89 ? 35.213 -5.388 -31.122 1.00 38.88 89 GLY A N 1
ATOM 653 C CA . GLY A 1 89 ? 35.813 -5.516 -32.450 1.00 38.88 89 GLY A CA 1
ATOM 654 C C . GLY A 1 89 ? 36.069 -4.156 -33.108 1.00 38.88 89 GLY A C 1
ATOM 655 O O . GLY A 1 89 ? 35.132 -3.475 -33.522 1.00 38.88 89 GLY A O 1
ATOM 656 N N . GLY A 1 90 ? 37.340 -3.778 -33.254 1.00 43.16 90 GLY A N 1
ATOM 657 C CA . GLY A 1 90 ? 37.741 -2.651 -34.097 1.00 43.16 90 GLY A CA 1
ATOM 658 C C . GLY A 1 90 ? 37.574 -2.978 -35.586 1.00 43.16 90 GLY A C 1
ATOM 659 O O . GLY A 1 90 ? 37.998 -4.039 -36.038 1.00 43.16 90 GLY A O 1
ATOM 660 N N . GLY A 1 91 ? 36.983 -2.062 -36.357 1.00 34.78 91 GLY A N 1
ATOM 661 C CA . GLY A 1 91 ? 36.758 -2.233 -37.795 1.00 34.78 91 GLY A CA 1
ATOM 662 C C . GLY A 1 91 ? 36.612 -0.892 -38.511 1.00 34.78 91 GLY A C 1
ATOM 663 O O . GLY A 1 91 ? 35.804 -0.052 -38.118 1.00 34.78 91 GLY A O 1
ATOM 664 N N . VAL A 1 92 ? 37.422 -0.677 -39.548 1.00 40.94 92 VAL A N 1
ATOM 665 C CA . VAL A 1 92 ? 37.451 0.567 -40.332 1.00 40.94 92 VAL A CA 1
ATOM 666 C C . VAL A 1 92 ? 36.191 0.687 -41.198 1.00 40.94 92 VAL A C 1
ATOM 668 O O . VAL A 1 92 ? 35.878 -0.232 -41.944 1.00 40.94 92 VAL A O 1
ATOM 671 N N . GLY A 1 93 ? 35.525 1.846 -41.156 1.00 44.50 93 GLY A N 1
ATOM 672 C CA . GLY A 1 93 ? 34.559 2.271 -42.180 1.00 44.50 93 GLY A CA 1
ATOM 673 C C . GLY A 1 93 ? 33.233 1.500 -42.230 1.00 44.50 93 GLY A C 1
ATOM 674 O O . GLY A 1 93 ? 32.993 0.743 -43.163 1.00 44.50 93 GLY A O 1
ATOM 675 N N . GLY A 1 94 ? 32.320 1.764 -41.289 1.00 36.81 94 GLY A N 1
ATOM 676 C CA . GLY A 1 94 ? 30.951 1.234 -41.326 1.00 36.81 94 GLY A CA 1
ATOM 677 C C . GLY A 1 94 ? 29.937 2.169 -40.663 1.00 36.81 94 GLY A C 1
ATOM 678 O O . GLY A 1 94 ? 30.188 2.703 -39.583 1.00 36.81 94 GLY A O 1
ATOM 679 N N . VAL A 1 95 ? 28.786 2.385 -41.305 1.00 42.59 95 VAL A N 1
ATOM 680 C CA . VAL A 1 95 ? 27.743 3.298 -40.806 1.00 42.59 95 VAL A CA 1
ATOM 681 C C . VAL A 1 95 ? 26.978 2.666 -39.640 1.00 42.59 95 VAL A C 1
ATOM 683 O O . VAL A 1 95 ? 26.331 1.637 -39.799 1.00 42.59 95 VAL A O 1
ATOM 686 N N . GLY A 1 96 ? 26.979 3.335 -38.484 1.00 43.06 96 GLY A N 1
ATOM 687 C CA . GLY A 1 96 ? 25.910 3.205 -37.486 1.00 43.06 96 GLY A CA 1
ATOM 688 C C . GLY A 1 96 ? 25.755 1.849 -36.787 1.00 43.06 96 GLY A C 1
ATOM 689 O O . GLY A 1 96 ? 24.657 1.565 -36.308 1.00 43.06 96 GLY A O 1
ATOM 690 N N . ALA A 1 97 ? 26.809 1.027 -36.701 1.00 44.53 97 ALA A N 1
ATOM 691 C CA . ALA A 1 97 ? 26.774 -0.255 -35.991 1.00 44.53 97 ALA A CA 1
ATOM 692 C C . ALA A 1 97 ? 26.253 -0.081 -34.549 1.00 44.53 97 ALA A C 1
ATOM 694 O O . ALA A 1 97 ? 26.868 0.575 -33.705 1.00 44.53 97 ALA A O 1
ATOM 695 N N . GLY A 1 98 ? 25.062 -0.621 -34.285 1.00 50.22 98 GLY A N 1
ATOM 696 C CA . GLY A 1 98 ? 24.324 -0.338 -33.062 1.00 50.22 98 GLY A CA 1
ATOM 697 C C . GLY A 1 98 ? 24.955 -0.981 -31.830 1.00 50.22 98 GLY A C 1
ATOM 698 O O . GLY A 1 98 ? 25.112 -2.198 -31.778 1.00 50.22 98 GLY A O 1
ATOM 699 N N . ARG A 1 99 ? 25.208 -0.170 -30.791 1.00 55.69 99 ARG A N 1
ATOM 700 C CA . ARG A 1 99 ? 25.368 -0.654 -29.407 1.00 55.69 99 ARG A CA 1
ATOM 701 C C . ARG A 1 99 ? 24.284 -1.693 -29.100 1.00 55.69 99 ARG A C 1
ATOM 703 O O . ARG A 1 99 ? 23.117 -1.445 -29.412 1.00 55.69 99 ARG A O 1
ATOM 710 N N . SER A 1 100 ? 24.652 -2.792 -28.447 1.00 54.38 100 SER A N 1
ATOM 711 C CA . SER A 1 100 ? 23.745 -3.850 -27.989 1.00 54.38 100 SER A CA 1
ATOM 712 C C . SER A 1 100 ? 22.735 -3.315 -26.964 1.00 54.38 100 SER A C 1
ATOM 714 O O . SER A 1 100 ? 22.943 -3.370 -25.756 1.00 54.38 100 SER A O 1
ATOM 716 N N . ARG A 1 101 ? 21.633 -2.744 -27.465 1.00 69.12 101 ARG A N 1
ATOM 717 C CA . ARG A 1 101 ? 20.515 -2.250 -26.651 1.00 69.12 101 ARG A CA 1
ATOM 718 C C . ARG A 1 101 ? 19.857 -3.420 -25.929 1.00 69.12 101 ARG A C 1
ATOM 720 O O . ARG A 1 101 ? 19.517 -4.414 -26.575 1.00 69.12 101 ARG A O 1
ATOM 727 N N . LEU A 1 102 ? 19.656 -3.276 -24.623 1.00 83.06 102 LEU A N 1
ATOM 728 C CA . LEU A 1 102 ? 19.005 -4.296 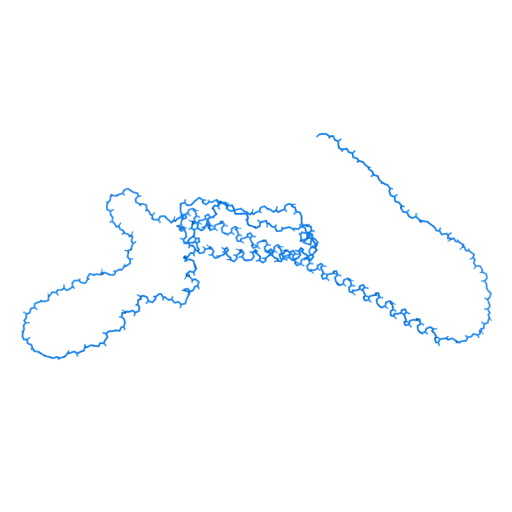-23.801 1.00 83.06 102 LEU A CA 1
ATOM 729 C C . LEU A 1 102 ? 17.508 -4.393 -24.161 1.00 83.06 102 LEU A C 1
ATOM 731 O O . LEU A 1 102 ? 16.967 -3.448 -24.745 1.00 83.06 102 LEU A O 1
ATOM 735 N N . PRO A 1 103 ? 16.812 -5.507 -23.856 1.00 79.62 103 PRO A N 1
ATOM 736 C CA . PRO A 1 103 ? 15.400 -5.677 -24.213 1.00 79.62 103 PRO A CA 1
ATOM 737 C C . PRO A 1 103 ? 14.511 -4.513 -23.746 1.00 79.62 103 PRO A C 1
ATOM 739 O O . PRO A 1 103 ? 13.735 -3.977 -24.541 1.00 79.62 103 PRO A O 1
ATOM 742 N N . GLY A 1 104 ? 14.710 -4.028 -22.515 1.00 84.75 104 GLY A N 1
ATOM 743 C CA . GLY A 1 104 ? 13.981 -2.881 -21.971 1.00 84.75 104 GLY A CA 1
ATOM 744 C C . GLY A 1 104 ? 14.211 -1.567 -22.727 1.00 84.75 104 GLY A C 1
ATOM 745 O O . GLY A 1 104 ? 13.310 -0.728 -22.809 1.00 84.75 104 GLY A O 1
ATOM 746 N N . ASP A 1 105 ? 15.360 -1.384 -23.384 1.00 87.75 105 ASP A N 1
ATOM 747 C CA . ASP A 1 105 ? 15.623 -0.185 -24.192 1.00 87.75 105 ASP A CA 1
ATOM 748 C C . ASP A 1 105 ? 14.717 -0.082 -25.435 1.00 87.75 105 ASP A C 1
ATOM 750 O O . ASP A 1 105 ? 14.678 0.967 -26.078 1.00 87.75 105 ASP A O 1
ATOM 754 N N . LYS A 1 106 ? 13.987 -1.151 -25.783 1.00 88.56 106 LYS A N 1
ATOM 755 C CA . LYS A 1 106 ? 12.996 -1.177 -26.872 1.00 88.56 106 LYS A CA 1
ATOM 756 C C . LYS A 1 106 ? 11.542 -1.128 -26.381 1.00 88.56 106 LYS A C 1
ATOM 758 O O . LYS A 1 106 ? 10.647 -0.931 -27.197 1.00 88.56 106 LYS A O 1
ATOM 763 N N . ALA A 1 107 ? 11.293 -1.318 -25.085 1.00 89.31 107 ALA A N 1
ATOM 764 C CA . ALA A 1 107 ? 9.946 -1.401 -24.523 1.00 89.31 107 ALA A CA 1
ATOM 765 C C . ALA A 1 107 ? 9.236 -0.033 -24.480 1.00 89.31 107 ALA A C 1
ATOM 767 O O . ALA A 1 107 ? 9.860 0.995 -24.204 1.00 89.31 107 ALA A O 1
ATOM 768 N N . HIS A 1 108 ? 7.914 -0.009 -24.679 1.00 92.31 108 HIS A N 1
ATOM 769 C CA . HIS A 1 108 ? 7.110 1.197 -24.461 1.00 92.31 108 HIS A CA 1
ATOM 770 C C . HIS A 1 108 ? 6.735 1.324 -22.977 1.00 92.31 108 HIS A C 1
ATOM 772 O O . HIS A 1 108 ? 5.636 0.964 -22.565 1.00 92.31 108 HIS A O 1
ATOM 778 N N . VAL A 1 109 ? 7.627 1.906 -22.175 1.00 94.06 109 VAL A N 1
ATOM 779 C CA . VAL A 1 109 ? 7.346 2.186 -20.758 1.00 94.06 109 VAL A CA 1
ATOM 780 C C . VAL A 1 109 ? 6.345 3.342 -20.623 1.00 94.06 109 VAL A C 1
ATOM 782 O O . VAL A 1 109 ? 6.630 4.473 -21.035 1.00 94.06 109 VAL A O 1
ATOM 785 N N . THR A 1 110 ? 5.181 3.042 -20.047 1.00 95.06 110 THR A N 1
ATOM 786 C CA . THR A 1 110 ? 4.098 3.972 -19.676 1.00 95.06 110 THR A CA 1
ATOM 787 C C . THR A 1 110 ? 4.308 4.471 -18.241 1.00 95.06 110 THR A C 1
ATOM 789 O O . THR A 1 110 ? 4.990 3.813 -17.460 1.00 95.06 110 THR A O 1
ATOM 792 N N . GLU A 1 111 ? 3.773 5.633 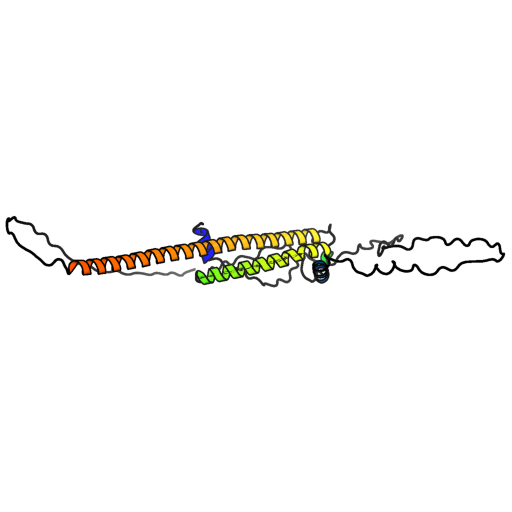-17.858 1.00 95.06 111 GLU A N 1
ATOM 793 C CA . GLU A 1 111 ? 3.851 6.106 -16.465 1.00 95.06 111 GLU A CA 1
ATOM 794 C C . GLU A 1 111 ? 2.905 5.311 -15.550 1.00 95.06 111 GLU A C 1
ATOM 796 O O . GLU A 1 111 ? 1.733 5.128 -15.875 1.00 95.06 111 GLU A O 1
ATOM 801 N N . TRP A 1 112 ? 3.403 4.854 -14.397 1.00 95.56 112 TRP A N 1
ATOM 802 C CA . TRP A 1 112 ? 2.579 4.179 -13.394 1.00 95.56 112 TRP A CA 1
ATOM 803 C C . TRP A 1 112 ? 1.776 5.186 -12.568 1.00 95.56 112 TRP A C 1
ATOM 805 O O . TRP A 1 112 ? 2.333 6.157 -12.049 1.00 95.56 112 TRP A O 1
ATOM 815 N N . GLN A 1 113 ? 0.482 4.913 -12.409 1.00 92.44 113 GLN A N 1
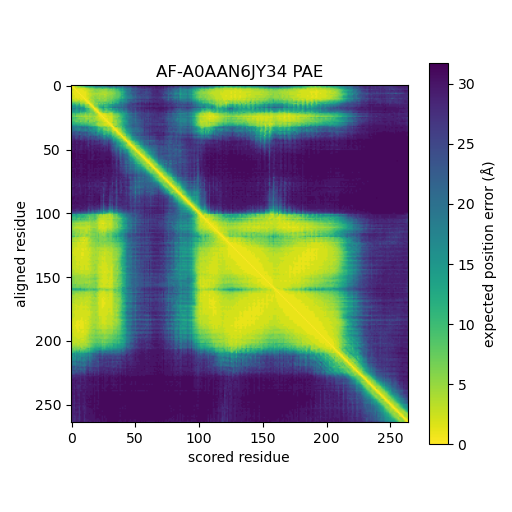ATOM 816 C CA . GLN A 1 113 ? -0.467 5.721 -11.645 1.00 92.44 113 GLN A CA 1
ATOM 817 C C . GLN A 1 113 ? -1.186 4.843 -10.603 1.00 92.44 113 GLN A C 1
ATOM 819 O O . GLN A 1 113 ? -1.417 3.659 -10.865 1.00 92.44 113 GLN A O 1
ATOM 824 N N . PRO A 1 114 ? -1.545 5.385 -9.423 1.00 90.94 114 PRO A N 1
ATOM 825 C CA . PRO A 1 114 ? -2.186 4.607 -8.368 1.00 90.94 114 PRO A CA 1
ATOM 826 C C . PRO A 1 114 ? -3.608 4.161 -8.759 1.00 90.94 114 PRO A C 1
ATOM 828 O O . PRO A 1 114 ? -4.339 4.942 -9.377 1.00 90.94 114 PRO A O 1
ATOM 831 N N . PRO A 1 115 ? -4.045 2.949 -8.361 1.00 88.56 115 PRO A N 1
ATOM 832 C CA . PRO A 1 115 ? -5.416 2.489 -8.565 1.00 88.56 115 PRO A CA 1
ATOM 833 C C . PRO A 1 115 ? -6.458 3.465 -8.005 1.00 88.56 115 PRO A C 1
ATOM 835 O O . PRO A 1 115 ? -6.311 3.999 -6.901 1.00 88.56 115 PRO A O 1
ATOM 838 N N . SER A 1 116 ? -7.547 3.670 -8.748 1.00 85.31 116 SER A N 1
ATOM 839 C CA . SER A 1 116 ? -8.675 4.484 -8.292 1.00 85.31 116 SER A CA 1
ATOM 840 C C . SER A 1 116 ? -9.316 3.874 -7.041 1.00 85.31 116 SER A C 1
ATOM 842 O O . SER A 1 116 ? -9.625 2.683 -7.005 1.00 85.31 116 SER A O 1
ATOM 844 N N . GLN A 1 117 ? -9.534 4.690 -6.007 1.00 83.00 117 GLN A N 1
ATOM 845 C CA . GLN A 1 117 ? -10.135 4.221 -4.756 1.00 83.00 117 GLN A CA 1
ATOM 846 C C . GLN A 1 117 ? -11.623 3.883 -4.945 1.00 83.00 117 GLN A C 1
ATOM 848 O O . GLN A 1 117 ? -12.337 4.553 -5.694 1.00 83.00 117 GLN A O 1
ATOM 853 N N . SER A 1 118 ? -12.110 2.857 -4.241 1.00 84.00 118 SER A N 1
ATOM 854 C CA . SER A 1 118 ? -13.528 2.479 -4.268 1.00 84.00 118 SER A CA 1
ATOM 855 C C . SER A 1 118 ? -14.402 3.580 -3.664 1.00 84.00 118 SER A C 1
ATOM 857 O O . SER A 1 118 ? -14.401 3.782 -2.451 1.00 84.00 118 SER A O 1
ATOM 859 N N . MET A 1 119 ? -15.234 4.210 -4.495 1.00 84.12 119 MET A N 1
ATOM 860 C CA . MET A 1 119 ? -16.276 5.145 -4.046 1.00 84.12 119 MET A CA 1
ATOM 861 C C . MET A 1 119 ? -17.424 4.452 -3.287 1.00 84.12 119 MET A C 1
ATOM 863 O O . MET A 1 119 ? -18.233 5.122 -2.649 1.00 84.12 119 MET A O 1
ATOM 867 N N . MET A 1 120 ? -17.523 3.116 -3.340 1.00 87.38 120 MET A N 1
ATOM 868 C CA . MET A 1 120 ? -18.530 2.365 -2.587 1.00 87.38 120 MET A CA 1
ATOM 869 C C . MET A 1 120 ? -18.017 2.005 -1.190 1.00 87.38 120 MET A C 1
ATOM 871 O O . MET A 1 120 ? -17.020 1.294 -1.053 1.00 87.38 120 MET A O 1
ATOM 875 N N . ALA A 1 121 ? -18.754 2.437 -0.165 1.00 90.38 121 ALA A N 1
ATOM 876 C CA . ALA A 1 121 ? -18.464 2.123 1.229 1.00 90.38 121 ALA A CA 1
ATOM 877 C C . ALA A 1 121 ? -18.592 0.620 1.551 1.00 90.38 121 ALA A C 1
ATOM 879 O O . ALA A 1 121 ? -19.338 -0.130 0.906 1.00 90.38 121 ALA A O 1
ATOM 880 N N . SER A 1 122 ? -17.884 0.176 2.590 1.00 93.06 122 SER A N 1
ATOM 881 C CA . SER A 1 122 ? -18.053 -1.161 3.161 1.00 93.06 122 SER A CA 1
ATOM 882 C C . SER A 1 122 ? -19.425 -1.336 3.819 1.00 93.06 122 SER A C 1
ATOM 884 O O . SER A 1 122 ? -20.015 -0.402 4.361 1.00 93.06 122 SER A O 1
ATOM 886 N N . ARG A 1 123 ? -19.922 -2.576 3.771 1.00 93.50 123 ARG A N 1
ATOM 887 C CA . ARG A 1 123 ? -21.141 -3.038 4.458 1.00 93.50 123 ARG A CA 1
ATOM 888 C C . ARG A 1 123 ? -20.834 -4.083 5.540 1.00 93.50 123 ARG A C 1
ATOM 890 O O . ARG A 1 123 ? -21.759 -4.636 6.125 1.00 93.50 123 ARG A O 1
ATOM 897 N N . LEU A 1 124 ? -19.554 -4.377 5.787 1.00 94.25 124 LEU A N 1
ATOM 898 C CA . LEU A 1 124 ? -19.127 -5.375 6.768 1.00 94.25 124 LEU A CA 1
ATOM 899 C C . LEU A 1 124 ? -19.405 -4.902 8.200 1.00 94.25 124 LEU A C 1
ATOM 901 O O . LEU A 1 124 ? -19.353 -3.703 8.501 1.00 94.25 124 LEU A O 1
ATOM 905 N N . LEU A 1 125 ? -19.643 -5.852 9.106 1.00 94.56 125 LEU A N 1
ATOM 906 C CA . LEU A 1 125 ? -19.665 -5.596 10.547 1.00 94.56 125 LEU A CA 1
ATOM 907 C C . LEU A 1 125 ? -18.264 -5.213 11.047 1.00 94.56 125 LEU A C 1
ATOM 909 O O . LEU A 1 125 ? -17.277 -5.323 10.329 1.00 94.56 125 LEU A O 1
ATOM 913 N N . GLU A 1 126 ? -18.160 -4.715 12.277 1.00 94.00 126 GLU A N 1
ATOM 914 C CA . GLU A 1 126 ? -16.900 -4.162 12.795 1.00 94.00 126 GLU A CA 1
ATOM 915 C C . GLU A 1 126 ? -15.771 -5.197 12.910 1.00 94.00 126 GLU A C 1
ATOM 917 O O . GLU A 1 126 ? -14.622 -4.887 12.601 1.00 94.00 126 GLU A O 1
ATOM 922 N N . VAL A 1 127 ? -16.109 -6.430 13.299 1.00 93.81 127 VAL A N 1
ATOM 923 C CA . VAL A 1 127 ? -15.161 -7.550 13.396 1.00 93.81 127 VAL A CA 1
ATOM 924 C C . VAL A 1 127 ? -14.726 -8.014 12.003 1.00 93.81 127 VAL A C 1
ATOM 926 O O . VAL A 1 127 ? -13.534 -8.175 11.756 1.00 93.81 127 VAL A O 1
ATOM 929 N N . ASP A 1 128 ? -15.660 -8.162 11.061 1.00 95.94 128 ASP A N 1
ATOM 930 C CA . ASP A 1 128 ? -15.334 -8.591 9.695 1.00 95.94 128 ASP A CA 1
ATOM 931 C C . ASP A 1 128 ? -14.596 -7.516 8.894 1.00 95.94 128 ASP A C 1
ATOM 933 O O . ASP A 1 128 ? -13.710 -7.844 8.113 1.00 95.94 128 ASP A O 1
ATOM 937 N N . GLN A 1 129 ? -14.878 -6.234 9.144 1.00 96.62 129 GLN A N 1
ATOM 938 C CA . GLN A 1 129 ? -14.086 -5.126 8.611 1.00 96.62 129 GLN A CA 1
ATOM 939 C C . GLN A 1 129 ? -12.649 -5.183 9.142 1.00 96.62 129 GLN A C 1
ATOM 941 O O . GLN A 1 129 ? -11.717 -5.052 8.358 1.00 96.62 129 GLN A O 1
ATOM 946 N N . LEU A 1 130 ? -12.443 -5.427 10.443 1.00 96.00 130 LEU A N 1
ATOM 947 C CA . LEU A 1 130 ? -11.096 -5.584 11.003 1.00 96.00 130 LEU A CA 1
ATOM 948 C C . LEU A 1 130 ? -10.356 -6.778 10.371 1.00 96.00 130 LEU A C 1
ATOM 950 O O . LEU A 1 130 ? -9.186 -6.648 10.009 1.00 96.00 130 LEU A O 1
ATOM 954 N N . ARG A 1 131 ? -11.042 -7.913 10.168 1.00 95.62 131 ARG A N 1
ATOM 955 C CA . ARG A 1 131 ? -10.492 -9.092 9.472 1.00 95.62 131 ARG A CA 1
ATOM 956 C C . ARG A 1 131 ? -10.115 -8.785 8.019 1.00 95.62 131 ARG A C 1
ATOM 958 O O . ARG A 1 131 ? -9.020 -9.149 7.603 1.00 95.62 131 ARG A O 1
ATOM 965 N N . ALA A 1 132 ? -10.978 -8.088 7.278 1.00 95.31 132 ALA A N 1
ATOM 966 C CA . ALA A 1 132 ? -10.716 -7.682 5.897 1.00 95.31 132 ALA A CA 1
ATOM 967 C C . ALA A 1 132 ? -9.524 -6.715 5.798 1.00 95.31 132 ALA A C 1
ATOM 969 O O . ALA A 1 132 ? -8.617 -6.948 5.008 1.00 95.31 132 ALA A O 1
ATOM 970 N N . LEU A 1 133 ? -9.457 -5.688 6.657 1.00 95.56 133 LEU A N 1
ATOM 971 C CA . LEU A 1 133 ? -8.320 -4.760 6.673 1.00 95.56 133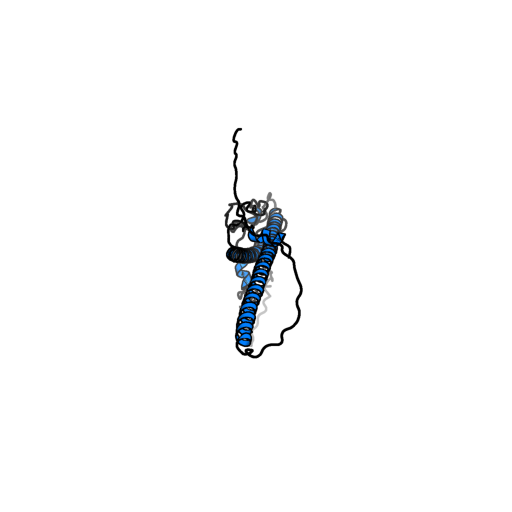 LEU A CA 1
ATOM 972 C C . LEU A 1 133 ? -7.002 -5.452 7.058 1.00 95.56 133 LEU A C 1
ATOM 974 O O . LEU A 1 133 ? -5.967 -5.140 6.477 1.00 95.56 133 LEU A O 1
ATOM 978 N N . THR A 1 134 ? -7.039 -6.426 7.974 1.00 96.56 134 THR A N 1
ATOM 979 C CA . THR A 1 134 ? -5.861 -7.243 8.323 1.00 96.56 134 THR A CA 1
ATOM 980 C C . THR A 1 134 ? -5.381 -8.071 7.127 1.00 96.56 134 THR A C 1
ATOM 982 O O . THR A 1 134 ? -4.185 -8.101 6.845 1.00 96.56 134 THR A O 1
ATOM 985 N N . ALA A 1 135 ? -6.304 -8.708 6.397 1.00 95.75 135 ALA A N 1
ATOM 986 C CA . ALA A 1 135 ? -5.978 -9.469 5.191 1.00 95.75 135 ALA A CA 1
ATOM 987 C C . ALA A 1 135 ? -5.401 -8.566 4.088 1.00 95.75 135 ALA A C 1
ATOM 989 O O . ALA A 1 135 ? -4.363 -8.895 3.518 1.00 95.75 135 ALA A O 1
ATOM 990 N N . TYR A 1 136 ? -6.008 -7.398 3.849 1.00 94.94 136 TYR A N 1
ATOM 991 C CA . TYR A 1 136 ? -5.505 -6.421 2.885 1.00 94.94 136 TYR A CA 1
ATOM 992 C C . TYR A 1 136 ? -4.082 -5.953 3.216 1.00 94.94 136 TYR A C 1
ATOM 994 O O . TYR A 1 136 ? -3.224 -5.934 2.337 1.00 94.94 136 TYR A O 1
ATOM 1002 N N . VAL A 1 137 ? -3.809 -5.607 4.480 1.00 96.75 137 VAL A N 1
ATOM 1003 C CA . VAL A 1 137 ? -2.475 -5.170 4.921 1.00 96.75 137 VAL A CA 1
ATOM 1004 C C . VAL A 1 137 ? -1.436 -6.275 4.711 1.00 96.75 137 VAL A C 1
ATOM 1006 O O . VAL A 1 137 ? -0.385 -5.997 4.141 1.00 96.75 137 VAL A O 1
ATOM 1009 N N . ALA A 1 138 ? -1.749 -7.531 5.048 1.00 96.50 138 ALA A N 1
ATOM 1010 C CA . ALA A 1 138 ? -0.858 -8.662 4.778 1.00 96.50 138 ALA A CA 1
ATOM 1011 C C . ALA A 1 138 ? -0.604 -8.870 3.268 1.00 96.50 138 ALA A C 1
ATOM 1013 O O . ALA A 1 138 ? 0.531 -9.106 2.856 1.00 96.50 138 ALA A O 1
ATOM 1014 N N . CYS A 1 139 ? -1.629 -8.730 2.420 1.00 94.56 139 CYS A N 1
ATOM 1015 C CA . CYS A 1 139 ? -1.465 -8.800 0.966 1.00 94.56 139 CYS A CA 1
ATOM 1016 C C . CYS A 1 139 ? -0.627 -7.638 0.403 1.00 94.56 139 CYS A C 1
ATOM 1018 O O . CYS A 1 139 ? 0.204 -7.869 -0.472 1.00 94.56 139 CYS A O 1
ATOM 1020 N N . ALA A 1 140 ? -0.807 -6.415 0.909 1.00 95.00 140 ALA A N 1
ATOM 1021 C CA . ALA A 1 140 ? -0.034 -5.243 0.498 1.00 95.00 140 ALA A CA 1
ATOM 1022 C C . ALA A 1 140 ? 1.437 -5.322 0.949 1.00 95.00 140 ALA A C 1
ATOM 1024 O O . ALA A 1 140 ? 2.323 -4.861 0.232 1.00 95.00 140 ALA A O 1
ATOM 1025 N N . GLU A 1 141 ? 1.707 -5.937 2.103 1.00 96.88 141 GLU A N 1
ATOM 1026 C CA . GLU A 1 141 ? 3.063 -6.211 2.596 1.00 96.88 141 GLU A CA 1
ATOM 1027 C C . GLU A 1 141 ? 3.782 -7.246 1.712 1.00 96.88 141 GLU A C 1
ATOM 1029 O O . GLU A 1 141 ? 4.901 -6.988 1.272 1.00 96.88 141 GLU A O 1
ATOM 1034 N N . VAL A 1 142 ? 3.111 -8.344 1.336 1.00 96.19 142 VAL A N 1
ATOM 1035 C CA . VAL A 1 142 ? 3.641 -9.339 0.377 1.00 96.19 142 VAL A CA 1
ATOM 1036 C C . VAL A 1 142 ? 3.806 -8.758 -1.036 1.00 96.19 142 VAL A C 1
ATOM 1038 O O . VAL A 1 142 ? 4.749 -9.112 -1.747 1.00 96.19 142 VAL A O 1
ATOM 1041 N N . GLU A 1 143 ? 2.924 -7.853 -1.475 1.00 94.50 143 GLU A N 1
ATOM 1042 C CA . GLU A 1 143 ? 3.113 -7.152 -2.752 1.00 94.50 143 GLU A CA 1
ATOM 1043 C C . GLU A 1 143 ? 4.315 -6.199 -2.700 1.00 94.50 143 GLU A C 1
ATOM 1045 O O . GLU A 1 143 ? 5.066 -6.125 -3.672 1.00 94.50 143 GLU A O 1
ATOM 1050 N N . LEU A 1 144 ? 4.533 -5.501 -1.581 1.00 96.31 144 LEU A N 1
ATOM 1051 C CA . LEU A 1 144 ? 5.684 -4.617 -1.394 1.00 96.31 144 LEU A CA 1
ATOM 1052 C C . LEU A 1 144 ? 7.004 -5.398 -1.357 1.00 96.31 144 LEU A C 1
ATOM 1054 O O . LEU A 1 144 ? 7.978 -4.955 -1.962 1.00 96.31 144 LEU A O 1
ATOM 1058 N N . GLU A 1 145 ? 7.035 -6.557 -0.698 1.00 96.25 145 GLU A N 1
ATOM 1059 C CA . GLU A 1 145 ? 8.193 -7.457 -0.672 1.00 96.25 145 GLU A CA 1
ATOM 1060 C C . GLU A 1 145 ? 8.588 -7.889 -2.093 1.00 96.25 145 GLU A C 1
ATOM 1062 O O . GLU A 1 145 ? 9.676 -7.537 -2.553 1.00 96.25 145 GLU A O 1
ATOM 1067 N N . ARG A 1 146 ? 7.660 -8.499 -2.844 1.00 93.19 146 ARG A N 1
ATOM 1068 C CA . ARG A 1 146 ? 7.875 -8.884 -4.254 1.00 93.19 146 ARG A CA 1
ATOM 1069 C C . ARG A 1 146 ? 8.239 -7.706 -5.149 1.00 93.19 146 ARG A C 1
ATOM 1071 O O . ARG A 1 146 ? 9.075 -7.810 -6.041 1.00 93.19 146 ARG A O 1
ATOM 1078 N N . HIS A 1 147 ? 7.617 -6.550 -4.923 1.00 95.25 147 HIS A N 1
ATOM 1079 C CA . HIS A 1 147 ? 7.929 -5.342 -5.680 1.00 95.25 147 HIS A CA 1
ATOM 1080 C C . HIS A 1 147 ? 9.360 -4.858 -5.411 1.00 95.25 147 HIS A C 1
ATOM 1082 O O . HIS A 1 147 ? 10.003 -4.345 -6.323 1.00 95.25 147 HIS A O 1
ATOM 1088 N N . ASN A 1 148 ? 9.906 -5.057 -4.208 1.00 95.62 148 ASN A N 1
ATOM 1089 C CA . ASN A 1 148 ? 11.291 -4.698 -3.901 1.00 95.62 148 ASN A CA 1
ATOM 1090 C C . ASN A 1 148 ? 12.316 -5.608 -4.601 1.00 95.62 148 ASN A C 1
ATOM 1092 O O . ASN A 1 148 ? 13.345 -5.101 -5.052 1.00 95.62 148 ASN A O 1
ATOM 1096 N N . GLU A 1 149 ? 12.022 -6.901 -4.774 1.00 93.38 149 GLU A N 1
ATOM 1097 C CA . GLU A 1 149 ? 12.866 -7.854 -5.524 1.00 93.38 149 GLU A CA 1
ATOM 1098 C C . GLU A 1 149 ? 13.105 -7.387 -6.973 1.00 93.38 149 GLU A C 1
ATOM 1100 O O . GLU A 1 149 ? 14.228 -7.444 -7.486 1.00 93.38 149 GLU A O 1
ATOM 1105 N N . LEU A 1 150 ? 12.077 -6.807 -7.607 1.00 92.19 150 LEU A N 1
ATOM 1106 C CA . LEU A 1 150 ? 12.151 -6.268 -8.970 1.00 92.19 150 LEU A CA 1
ATOM 1107 C C . LEU A 1 150 ? 13.182 -5.137 -9.138 1.00 92.19 150 LEU A C 1
ATOM 1109 O O . LEU A 1 150 ? 13.600 -4.878 -10.265 1.00 92.19 150 LEU A O 1
ATOM 1113 N N . LYS A 1 151 ? 13.625 -4.456 -8.070 1.00 93.75 151 LYS A N 1
ATOM 1114 C CA . LYS A 1 151 ? 14.534 -3.298 -8.185 1.00 93.75 151 LYS A CA 1
ATOM 1115 C C . LYS A 1 151 ? 15.839 -3.656 -8.897 1.00 93.75 151 LYS A C 1
ATOM 1117 O O . LYS A 1 151 ? 16.221 -2.983 -9.851 1.00 93.75 151 LYS A O 1
ATOM 1122 N N . HIS A 1 152 ? 16.510 -4.721 -8.455 1.00 89.81 152 HIS A N 1
ATOM 1123 C CA . HIS A 1 152 ? 17.769 -5.153 -9.071 1.00 89.81 152 HIS A CA 1
ATOM 1124 C C . HIS A 1 152 ? 17.547 -5.696 -10.489 1.00 89.81 152 HIS A C 1
ATOM 1126 O O . HIS A 1 152 ? 18.370 -5.526 -11.386 1.00 89.81 152 HIS A O 1
ATOM 1132 N N . ALA A 1 153 ? 16.382 -6.291 -10.716 1.00 90.94 153 ALA A N 1
ATOM 1133 C CA . ALA A 1 153 ? 15.984 -6.814 -12.006 1.00 90.94 153 ALA A CA 1
ATOM 1134 C C . ALA A 1 153 ? 15.767 -5.691 -13.050 1.00 90.94 153 ALA A C 1
ATOM 1136 O O . ALA A 1 153 ? 16.185 -5.827 -14.201 1.00 90.94 153 ALA A O 1
ATOM 1137 N N . ILE A 1 154 ? 15.227 -4.536 -12.632 1.00 91.81 154 ILE A N 1
ATOM 1138 C CA . ILE A 1 154 ? 15.161 -3.300 -13.437 1.00 91.81 154 ILE A CA 1
ATOM 1139 C C . ILE A 1 154 ? 16.571 -2.762 -13.736 1.00 91.81 154 ILE A C 1
ATOM 1141 O O . ILE A 1 154 ? 16.842 -2.371 -14.870 1.00 91.81 154 ILE A O 1
ATOM 1145 N N . GLU A 1 155 ? 17.486 -2.767 -12.760 1.00 90.88 155 GLU A N 1
ATOM 1146 C CA . GLU A 1 155 ? 18.875 -2.299 -12.947 1.00 90.88 155 GLU A CA 1
ATOM 1147 C C . GLU A 1 155 ? 19.639 -3.102 -14.025 1.00 90.88 155 GLU A C 1
ATOM 1149 O O . GLU A 1 155 ? 20.539 -2.559 -14.667 1.00 90.88 155 GLU A O 1
ATOM 1154 N N . LEU A 1 156 ? 19.266 -4.369 -14.256 1.00 90.56 156 LEU A N 1
ATOM 1155 C CA . LEU A 1 156 ? 19.847 -5.246 -15.285 1.00 90.56 156 LEU A CA 1
ATOM 1156 C C . LEU A 1 156 ? 19.118 -5.199 -16.645 1.00 90.56 156 LEU A C 1
ATOM 1158 O O . LEU A 1 156 ? 19.727 -5.496 -17.674 1.00 90.56 156 LEU A O 1
ATOM 1162 N N . ALA A 1 157 ? 17.830 -4.841 -16.681 1.00 89.75 157 ALA A N 1
ATOM 1163 C CA . ALA A 1 157 ? 16.992 -4.911 -17.887 1.00 89.75 157 ALA A CA 1
ATOM 1164 C C . ALA A 1 157 ? 17.160 -3.731 -18.872 1.00 89.75 157 ALA A C 1
ATOM 1166 O O . ALA A 1 157 ? 16.717 -3.814 -20.025 1.00 89.75 157 ALA A O 1
ATOM 1167 N N . TYR A 1 158 ? 17.795 -2.635 -18.440 1.00 91.19 158 TYR A N 1
ATOM 1168 C CA . TYR A 1 158 ? 17.921 -1.385 -19.198 1.00 91.19 158 TYR A CA 1
ATOM 1169 C C . TYR A 1 158 ? 19.352 -0.851 -19.227 1.00 91.19 158 TYR A C 1
ATOM 1171 O O . TYR A 1 158 ? 20.129 -1.042 -18.296 1.00 91.19 158 TYR A O 1
ATOM 1179 N N . SER A 1 159 ? 19.694 -0.081 -20.263 1.00 91.06 159 SER A N 1
ATOM 1180 C CA . SER A 1 159 ? 20.947 0.673 -20.263 1.00 91.06 159 SER A CA 1
ATOM 1181 C C . SER A 1 159 ? 20.872 1.817 -19.233 1.00 91.06 159 SER A C 1
ATOM 1183 O O . SER A 1 159 ? 19.959 2.642 -19.331 1.00 91.06 159 SER A O 1
ATOM 1185 N N . PRO A 1 160 ? 21.818 1.953 -18.274 1.00 88.19 160 PRO A N 1
ATOM 1186 C CA . PRO A 1 160 ? 21.659 2.856 -17.124 1.00 88.19 160 PRO A CA 1
ATOM 1187 C C . PRO A 1 160 ? 21.440 4.346 -17.433 1.00 88.19 160 PRO A C 1
ATOM 1189 O O . PRO A 1 160 ? 20.965 5.081 -16.571 1.00 88.19 160 PRO A O 1
ATOM 1192 N N . ARG A 1 161 ? 21.780 4.807 -18.646 1.00 90.75 161 ARG A N 1
ATOM 1193 C CA . ARG A 1 161 ? 21.575 6.196 -19.113 1.00 90.75 161 ARG A CA 1
ATOM 1194 C C . ARG A 1 161 ? 20.370 6.364 -20.049 1.00 90.75 161 ARG A C 1
ATOM 1196 O O . ARG A 1 161 ? 20.212 7.424 -20.651 1.00 90.75 161 ARG A O 1
ATOM 1203 N N . HIS A 1 162 ? 19.568 5.323 -20.252 1.00 92.75 162 HIS A N 1
ATOM 1204 C CA . HIS A 1 162 ? 18.447 5.352 -21.184 1.00 92.75 162 HIS A CA 1
ATOM 1205 C C . HIS A 1 162 ? 17.173 5.907 -20.529 1.00 92.75 162 HIS A C 1
ATOM 1207 O O . HIS A 1 162 ? 16.913 5.684 -19.348 1.00 92.75 162 HIS A O 1
ATOM 1213 N N . ALA A 1 163 ? 16.336 6.603 -21.305 1.00 93.19 163 ALA A N 1
ATOM 1214 C CA . ALA A 1 163 ? 15.111 7.219 -20.790 1.00 93.19 163 ALA A CA 1
ATOM 1215 C C . ALA A 1 163 ? 14.155 6.192 -20.154 1.00 93.19 163 ALA A C 1
ATOM 1217 O O . ALA A 1 163 ? 13.516 6.492 -19.146 1.00 93.19 163 ALA A O 1
ATOM 1218 N N . ASN A 1 164 ? 14.104 4.967 -20.690 1.00 93.88 164 ASN A N 1
ATOM 1219 C CA . ASN A 1 164 ? 13.292 3.900 -20.110 1.00 93.88 164 ASN A CA 1
ATOM 1220 C C . ASN A 1 164 ? 13.819 3.424 -18.748 1.00 93.88 164 ASN A C 1
ATOM 1222 O O . ASN A 1 164 ? 12.996 3.133 -17.888 1.00 93.88 164 ASN A O 1
ATOM 1226 N N . HIS A 1 165 ? 15.138 3.404 -18.506 1.00 94.25 165 HIS A N 1
ATOM 1227 C CA . HIS A 1 165 ? 15.690 3.078 -17.183 1.00 94.25 165 HIS A CA 1
ATOM 1228 C C . HIS A 1 165 ? 15.150 4.059 -16.132 1.00 94.25 165 HIS A C 1
ATOM 1230 O O . HIS A 1 165 ? 14.530 3.654 -15.151 1.00 94.25 165 HIS A O 1
ATOM 1236 N N . HIS A 1 166 ? 15.283 5.363 -16.399 1.00 95.44 166 HIS A N 1
ATOM 1237 C CA . HIS A 1 166 ? 14.819 6.413 -15.488 1.00 95.44 166 HIS A CA 1
ATOM 1238 C C . HIS A 1 166 ? 13.297 6.357 -15.264 1.00 95.44 166 HIS A C 1
ATOM 1240 O O . HIS A 1 166 ? 12.840 6.510 -14.133 1.00 95.44 166 HIS A O 1
ATOM 1246 N N . ARG A 1 167 ? 12.504 6.099 -16.318 1.00 95.81 167 ARG A N 1
ATOM 1247 C CA . ARG A 1 167 ? 11.041 5.931 -16.207 1.00 95.81 167 ARG A CA 1
ATOM 1248 C C . ARG A 1 167 ? 10.659 4.723 -15.353 1.00 95.81 167 ARG A C 1
ATOM 1250 O O . ARG A 1 167 ? 9.801 4.860 -14.488 1.00 95.81 167 ARG A O 1
ATOM 1257 N N . SER A 1 168 ? 11.308 3.582 -15.566 1.00 95.44 168 SER A N 1
ATOM 1258 C CA . SER A 1 168 ? 11.006 2.323 -14.868 1.00 95.44 168 SER A CA 1
ATOM 1259 C C . SER A 1 168 ? 11.352 2.417 -13.384 1.00 95.44 168 SER A C 1
ATOM 1261 O O . SER A 1 168 ? 10.527 2.078 -12.542 1.00 95.44 168 SER A O 1
ATOM 1263 N N . VAL A 1 169 ? 12.512 2.996 -13.046 1.00 95.50 169 VAL A N 1
ATOM 1264 C CA . VAL A 1 169 ? 12.898 3.280 -11.652 1.00 95.50 169 VAL A CA 1
ATOM 1265 C C . VAL A 1 169 ? 11.934 4.276 -10.994 1.00 95.50 169 VAL A C 1
ATOM 1267 O O . VAL A 1 169 ? 11.492 4.037 -9.873 1.00 95.50 169 VAL A O 1
ATOM 1270 N N . ALA A 1 170 ? 11.532 5.350 -11.683 1.00 97.38 170 ALA A N 1
ATOM 1271 C CA . ALA A 1 170 ? 10.564 6.309 -11.143 1.00 97.38 170 ALA A CA 1
ATOM 1272 C C . ALA A 1 170 ? 9.163 5.692 -10.954 1.00 97.38 170 ALA A C 1
ATOM 1274 O O . ALA A 1 170 ? 8.474 5.975 -9.976 1.00 97.38 170 ALA A O 1
ATOM 1275 N N . ASN A 1 171 ? 8.715 4.832 -11.870 1.00 96.94 171 ASN A N 1
ATOM 1276 C CA . ASN A 1 171 ? 7.472 4.072 -11.725 1.00 96.94 171 ASN A CA 1
ATOM 1277 C C . ASN A 1 171 ? 7.554 3.092 -10.542 1.00 96.94 171 ASN A C 1
ATOM 1279 O O . ASN A 1 171 ? 6.603 2.984 -9.766 1.00 96.94 171 ASN A O 1
ATOM 1283 N N . TRP A 1 172 ? 8.700 2.425 -10.372 1.00 97.00 172 TRP A N 1
ATOM 1284 C CA . TRP A 1 172 ? 8.951 1.480 -9.286 1.00 97.00 172 TRP A CA 1
ATOM 1285 C C . TRP A 1 172 ? 8.912 2.196 -7.933 1.00 97.00 172 TRP A C 1
ATOM 1287 O O . TRP A 1 172 ? 8.258 1.714 -7.007 1.00 97.00 172 TRP A O 1
ATOM 1297 N N . GLN A 1 173 ? 9.508 3.392 -7.855 1.00 97.44 173 GLN A N 1
ATOM 1298 C CA . GLN A 1 173 ? 9.398 4.282 -6.700 1.00 97.44 173 GLN A CA 1
ATOM 1299 C C . GLN A 1 173 ? 7.932 4.622 -6.419 1.00 97.44 173 GLN A C 1
ATOM 1301 O O . GLN A 1 173 ? 7.462 4.294 -5.337 1.00 97.44 173 GLN A O 1
ATOM 1306 N N . ARG A 1 174 ? 7.177 5.171 -7.392 1.00 97.50 174 ARG A N 1
ATOM 1307 C CA . ARG A 1 174 ? 5.754 5.547 -7.215 1.00 97.50 174 ARG A CA 1
ATOM 1308 C C . ARG A 1 174 ? 4.888 4.403 -6.666 1.00 97.50 174 ARG A C 1
ATOM 1310 O O . ARG A 1 174 ? 4.036 4.662 -5.813 1.00 97.50 174 ARG A O 1
ATOM 1317 N N . LYS A 1 175 ? 5.097 3.163 -7.134 1.00 95.81 175 LYS A N 1
ATOM 1318 C CA . LYS A 1 175 ? 4.360 1.986 -6.644 1.00 95.81 175 LYS A CA 1
ATOM 1319 C C . LYS A 1 175 ? 4.773 1.586 -5.221 1.00 95.81 175 LYS A C 1
ATOM 1321 O O . LYS A 1 175 ? 3.891 1.363 -4.396 1.00 95.81 175 LYS A O 1
ATOM 1326 N N . SER A 1 176 ? 6.072 1.544 -4.914 1.00 97.38 176 SER A N 1
ATOM 1327 C CA . SER A 1 176 ? 6.573 1.241 -3.560 1.00 97.38 176 SER A CA 1
ATOM 1328 C C . SER A 1 176 ? 6.040 2.256 -2.534 1.00 97.38 176 SER A C 1
ATOM 1330 O O . SER A 1 176 ? 5.415 1.895 -1.537 1.00 97.38 176 SER A O 1
ATOM 1332 N N . ASP A 1 177 ? 6.140 3.541 -2.874 1.00 98.06 177 ASP A N 1
ATOM 1333 C CA . ASP A 1 177 ? 5.562 4.682 -2.163 1.00 98.06 177 ASP A CA 1
ATOM 1334 C C . ASP A 1 177 ? 4.050 4.551 -1.899 1.00 98.06 177 ASP A C 1
ATOM 1336 O O . ASP A 1 177 ? 3.551 4.927 -0.836 1.00 98.06 177 ASP A O 1
ATOM 1340 N N . TYR A 1 178 ? 3.290 4.066 -2.886 1.00 96.81 178 TYR A N 1
ATOM 1341 C CA . TYR A 1 178 ? 1.848 3.857 -2.766 1.00 96.81 178 TYR A CA 1
ATOM 1342 C C . TYR A 1 178 ? 1.521 2.721 -1.794 1.00 96.81 178 TYR A C 1
ATOM 1344 O O . TYR A 1 178 ? 0.701 2.922 -0.898 1.00 96.81 178 TYR A O 1
ATOM 1352 N N . LEU A 1 179 ? 2.197 1.575 -1.918 1.00 96.50 179 LEU A N 1
ATOM 1353 C CA . LEU A 1 179 ? 2.011 0.434 -1.018 1.00 96.50 179 LEU A CA 1
ATOM 1354 C C . LEU A 1 179 ? 2.349 0.816 0.430 1.00 96.50 179 LEU A C 1
ATOM 1356 O O . LEU A 1 179 ? 1.541 0.579 1.326 1.00 96.50 179 LEU A O 1
ATOM 1360 N N . LEU A 1 180 ? 3.468 1.514 0.655 1.00 98.19 180 LEU A N 1
ATOM 1361 C CA . LEU A 1 180 ? 3.843 2.052 1.969 1.00 98.19 180 LEU A CA 1
ATOM 1362 C C . LEU A 1 180 ? 2.760 2.973 2.560 1.00 98.19 180 LEU A C 1
ATOM 1364 O O . LEU A 1 180 ? 2.412 2.843 3.737 1.00 98.19 180 LEU A O 1
ATOM 1368 N N . ARG A 1 181 ? 2.187 3.880 1.755 1.00 97.31 181 ARG A N 1
ATOM 1369 C CA . ARG A 1 181 ? 1.096 4.768 2.196 1.00 97.31 181 ARG A CA 1
ATOM 1370 C C . ARG A 1 181 ? -0.180 4.001 2.542 1.00 97.31 181 ARG A C 1
ATOM 1372 O O . ARG A 1 181 ? -0.783 4.299 3.573 1.00 97.31 181 ARG A O 1
ATOM 1379 N N . GLU A 1 182 ? -0.579 3.016 1.738 1.00 95.31 182 GLU A N 1
ATOM 1380 C CA . GLU A 1 182 ? -1.768 2.202 2.024 1.00 95.31 182 GLU A CA 1
ATOM 1381 C C . GLU A 1 182 ? -1.567 1.328 3.277 1.00 95.31 182 GLU A C 1
ATOM 1383 O O . GLU A 1 182 ? -2.459 1.292 4.124 1.00 95.31 182 GLU A O 1
ATOM 1388 N N . ILE A 1 183 ? -0.393 0.712 3.471 1.00 97.06 183 ILE A N 1
ATOM 1389 C CA . ILE A 1 183 ? -0.059 -0.060 4.684 1.00 97.06 183 ILE A CA 1
ATOM 1390 C C . ILE A 1 183 ? -0.190 0.818 5.941 1.00 97.06 183 ILE A C 1
ATOM 1392 O O . ILE A 1 183 ? -0.886 0.447 6.887 1.00 97.06 183 ILE A O 1
ATOM 1396 N N . VAL A 1 184 ? 0.406 2.018 5.953 1.00 98.00 184 VAL A N 1
ATOM 1397 C CA . VAL A 1 184 ? 0.324 2.948 7.100 1.00 98.00 184 VAL A CA 1
ATOM 1398 C C . VAL A 1 184 ? -1.115 3.419 7.353 1.00 98.00 184 VAL A C 1
ATOM 1400 O O . VAL A 1 184 ? -1.576 3.425 8.499 1.00 98.00 184 VAL A O 1
ATOM 1403 N N . LYS A 1 185 ? -1.851 3.772 6.293 1.00 95.38 185 LYS A N 1
ATOM 1404 C CA . LYS A 1 185 ? -3.271 4.166 6.336 1.00 95.38 185 LYS A CA 1
ATOM 1405 C C . LYS A 1 185 ? -4.142 3.071 6.951 1.00 95.38 185 LYS A C 1
ATOM 1407 O O . LYS A 1 185 ? -4.893 3.347 7.886 1.00 95.38 185 LYS A O 1
ATOM 1412 N N . PHE A 1 186 ? -4.037 1.836 6.465 1.00 96.50 186 PHE A N 1
ATOM 1413 C CA . PHE A 1 186 ? -4.905 0.753 6.919 1.00 96.50 186 PHE A CA 1
ATOM 1414 C C . PHE A 1 186 ? -4.505 0.188 8.286 1.00 96.50 186 PHE A C 1
ATOM 1416 O O . PHE A 1 186 ? -5.404 -0.098 9.073 1.00 96.50 186 PHE A O 1
ATOM 1423 N N . ARG A 1 187 ? -3.215 0.174 8.657 1.00 97.56 187 ARG A N 1
ATOM 1424 C CA . ARG A 1 187 ? -2.795 -0.060 10.055 1.00 97.56 187 ARG A CA 1
ATOM 1425 C C . ARG A 1 187 ? -3.414 0.985 11.004 1.00 97.56 187 ARG A C 1
ATOM 1427 O O . ARG A 1 187 ? -4.076 0.617 11.970 1.00 97.56 187 ARG A O 1
ATOM 1434 N N . THR A 1 188 ? -3.362 2.275 10.650 1.00 97.62 188 THR A N 1
ATOM 1435 C CA . THR A 1 188 ? -4.015 3.364 11.419 1.00 97.62 188 THR A CA 1
ATOM 1436 C C . THR A 1 188 ? -5.539 3.173 11.552 1.00 97.62 188 THR A C 1
ATOM 1438 O O . THR A 1 188 ? -6.151 3.573 12.551 1.00 97.62 188 THR A O 1
ATOM 1441 N N . TYR A 1 189 ? -6.180 2.571 10.545 1.00 96.75 189 TYR A N 1
ATOM 1442 C CA . TYR A 1 189 ? -7.603 2.225 10.571 1.00 96.75 189 TYR A CA 1
ATOM 1443 C C . TYR A 1 189 ? -7.880 1.008 11.469 1.00 96.75 189 TYR A C 1
ATOM 1445 O O . TYR A 1 189 ? -8.808 1.065 12.276 1.00 96.75 189 TYR A O 1
ATOM 1453 N N . MET A 1 190 ? -7.063 -0.048 11.393 1.00 96.75 190 MET A N 1
ATOM 1454 C CA . MET A 1 190 ? -7.139 -1.225 12.270 1.00 96.75 190 MET A CA 1
ATOM 1455 C C . MET A 1 190 ? -7.010 -0.832 13.747 1.00 96.75 190 MET A C 1
ATOM 1457 O O . MET A 1 190 ? -7.880 -1.189 14.542 1.00 96.75 190 MET A O 1
ATOM 1461 N N . ASP A 1 191 ? -6.014 -0.010 14.092 1.00 97.31 191 ASP A N 1
ATOM 1462 C CA . ASP A 1 191 ? -5.819 0.532 15.444 1.00 97.31 191 ASP A CA 1
ATOM 1463 C C . ASP A 1 191 ? -7.073 1.261 15.955 1.00 97.31 191 ASP A C 1
ATOM 1465 O O . ASP A 1 191 ? -7.497 1.097 17.102 1.00 97.31 191 ASP A O 1
ATOM 1469 N N . SER A 1 192 ? -7.706 2.044 15.074 1.00 96.56 192 SER A N 1
ATOM 1470 C CA . SER A 1 192 ? -8.909 2.820 15.390 1.00 96.56 192 SER A CA 1
ATOM 1471 C C . SER A 1 192 ? -10.153 1.942 15.598 1.00 96.56 192 SER A C 1
ATOM 1473 O O . SER A 1 192 ? -11.034 2.319 16.372 1.00 96.56 192 SER A O 1
ATOM 1475 N N . LEU A 1 193 ? -10.230 0.768 14.957 1.00 95.81 193 LEU A N 1
ATOM 1476 C CA . LEU A 1 193 ? -11.272 -0.237 15.211 1.00 95.81 193 LEU A CA 1
ATOM 1477 C C . LEU A 1 193 ? -10.996 -1.012 16.507 1.00 95.81 193 LEU A C 1
ATOM 1479 O O . LEU A 1 193 ? -11.892 -1.138 17.338 1.00 95.81 193 LEU A O 1
ATOM 1483 N N . ALA A 1 194 ? -9.761 -1.475 16.720 1.00 95.12 194 ALA A N 1
ATOM 1484 C CA . ALA A 1 194 ? -9.370 -2.230 17.913 1.00 95.12 194 ALA A CA 1
ATOM 1485 C C . ALA A 1 194 ? -9.547 -1.406 19.203 1.00 95.12 194 ALA A C 1
ATOM 1487 O O . ALA A 1 194 ? -10.066 -1.903 20.208 1.00 95.12 194 ALA A O 1
ATOM 1488 N N . ALA A 1 195 ? -9.211 -0.112 19.168 1.00 94.56 195 ALA A N 1
ATOM 1489 C CA . ALA A 1 195 ? -9.473 0.807 20.273 1.00 94.56 195 ALA A CA 1
ATOM 1490 C C . ALA A 1 195 ? -10.979 1.004 20.543 1.00 94.56 195 ALA A C 1
ATOM 1492 O O . ALA A 1 195 ? -11.384 1.116 21.702 1.00 94.56 195 ALA A O 1
ATOM 1493 N N . ALA A 1 196 ? -11.820 1.011 19.501 1.00 93.19 196 ALA A N 1
ATOM 1494 C CA . ALA A 1 196 ? -13.272 1.119 19.644 1.00 93.19 196 ALA A CA 1
ATOM 1495 C C . ALA A 1 196 ? -13.904 -0.163 20.219 1.00 93.19 196 ALA A C 1
ATOM 1497 O O . ALA A 1 196 ? -14.776 -0.068 21.084 1.00 93.19 196 ALA A O 1
ATOM 1498 N N . GLN A 1 197 ? -13.430 -1.345 19.808 1.00 92.81 197 GLN A N 1
ATOM 1499 C CA . GLN A 1 197 ? -13.810 -2.636 20.399 1.00 92.81 197 GLN A CA 1
ATOM 1500 C C . GLN A 1 197 ? -13.442 -2.673 21.891 1.00 92.81 197 GLN A C 1
ATOM 1502 O O . GLN A 1 197 ? -14.324 -2.802 22.741 1.00 92.81 197 GLN A O 1
ATOM 1507 N N . THR A 1 198 ? -12.179 -2.376 22.215 1.00 94.06 198 THR A N 1
ATOM 1508 C CA . THR A 1 198 ? -11.672 -2.282 23.597 1.00 94.06 198 THR A CA 1
ATOM 1509 C C . THR A 1 198 ? -12.496 -1.307 24.458 1.00 94.06 198 THR A C 1
ATOM 1511 O O . THR A 1 198 ? -12.769 -1.565 25.632 1.00 94.06 198 THR A O 1
ATOM 1514 N N . ALA A 1 199 ? -12.916 -0.164 23.902 1.00 92.06 199 ALA A N 1
ATOM 1515 C CA . ALA A 1 199 ? -13.743 0.810 24.615 1.00 92.06 199 ALA A CA 1
ATOM 1516 C C . ALA A 1 199 ? -15.168 0.295 24.894 1.00 92.06 199 ALA A C 1
ATOM 1518 O O . ALA A 1 199 ? -15.692 0.510 25.991 1.00 92.06 199 ALA A O 1
ATOM 1519 N N . LYS A 1 200 ? -15.782 -0.418 23.938 1.00 90.94 200 LYS A N 1
ATOM 1520 C CA . LYS A 1 200 ? -17.095 -1.063 24.114 1.00 90.94 200 LYS A CA 1
ATOM 1521 C C . LYS A 1 200 ? -17.038 -2.161 25.172 1.00 90.94 200 LYS A C 1
ATOM 1523 O O . LYS A 1 200 ? -17.877 -2.174 26.067 1.00 90.94 200 LYS A O 1
ATOM 1528 N N . GLU A 1 201 ? -16.037 -3.035 25.117 1.00 93.12 201 GLU A N 1
ATOM 1529 C CA . GLU A 1 201 ? -15.828 -4.111 26.097 1.00 93.12 201 GLU A CA 1
ATOM 1530 C C . GLU A 1 201 ? -15.709 -3.563 27.523 1.00 93.12 201 GLU A C 1
ATOM 1532 O O . GLU A 1 201 ? -16.428 -4.005 28.420 1.00 93.12 201 GLU A O 1
ATOM 1537 N N . ARG A 1 202 ? -14.888 -2.522 27.724 1.00 93.12 202 ARG A N 1
ATOM 1538 C CA . ARG A 1 202 ? -14.760 -1.824 29.017 1.00 93.12 202 ARG A CA 1
ATOM 1539 C C . ARG A 1 202 ? -16.088 -1.235 29.500 1.00 93.12 202 ARG A C 1
ATOM 1541 O O . ARG A 1 202 ? -16.380 -1.299 30.694 1.00 93.12 202 ARG A O 1
ATOM 1548 N N . PHE A 1 203 ? -16.906 -0.685 28.600 1.00 91.81 203 PHE A N 1
ATOM 1549 C CA . PHE A 1 203 ? -18.237 -0.178 28.944 1.00 91.81 203 PHE A CA 1
ATOM 1550 C C . PHE A 1 203 ? -19.197 -1.305 29.357 1.00 91.81 203 PHE A C 1
ATOM 1552 O O . PHE A 1 203 ? -19.854 -1.194 30.393 1.00 91.81 203 PHE A O 1
ATOM 1559 N N . TYR A 1 204 ? -19.244 -2.411 28.607 1.00 92.62 204 TYR A N 1
ATOM 1560 C CA . TYR A 1 204 ? -20.084 -3.563 28.945 1.00 92.62 204 TYR A CA 1
ATOM 1561 C C . TYR A 1 204 ? -19.653 -4.231 30.258 1.00 92.62 204 TYR A C 1
ATOM 1563 O O . TYR A 1 204 ? -20.512 -4.500 31.094 1.00 92.62 204 TYR A O 1
ATOM 1571 N N . ALA A 1 205 ? -18.349 -4.403 30.499 1.00 91.62 205 ALA A N 1
ATOM 1572 C CA . ALA A 1 205 ? -17.814 -4.941 31.752 1.00 91.62 205 ALA A CA 1
ATOM 1573 C C . ALA A 1 205 ? -18.115 -4.039 32.966 1.00 91.62 205 ALA A C 1
ATOM 1575 O O . ALA A 1 205 ? -18.449 -4.527 34.048 1.00 91.62 205 ALA A O 1
ATOM 1576 N N . LYS A 1 206 ? -18.068 -2.708 32.794 1.00 91.19 206 LYS A N 1
ATOM 1577 C CA . LYS A 1 206 ? -18.492 -1.756 33.834 1.00 91.19 206 LYS A CA 1
ATOM 1578 C C . LYS A 1 206 ? -20.007 -1.804 34.078 1.00 91.19 206 LYS A C 1
ATOM 1580 O O . LYS A 1 206 ? -20.450 -1.626 35.209 1.00 91.19 206 LYS A O 1
ATOM 1585 N N . ARG A 1 207 ? -20.812 -2.057 33.040 1.00 88.38 207 ARG A N 1
ATOM 1586 C CA . ARG A 1 207 ? -22.274 -2.172 33.161 1.00 88.38 207 ARG A CA 1
ATOM 1587 C C . ARG A 1 207 ? -22.695 -3.476 33.846 1.00 88.38 207 ARG A C 1
ATOM 1589 O O . ARG A 1 207 ? -23.534 -3.424 34.738 1.00 88.38 207 ARG A O 1
ATOM 1596 N N . SER A 1 208 ? -22.107 -4.617 33.482 1.00 85.25 208 SER A N 1
ATOM 1597 C CA . SER A 1 208 ? -22.433 -5.915 34.093 1.00 85.25 208 SER A CA 1
ATOM 1598 C C . SER A 1 208 ? -22.042 -5.975 35.572 1.00 85.25 208 SER A C 1
ATOM 1600 O O . SER A 1 208 ? -22.845 -6.414 36.394 1.00 85.25 208 SER A O 1
ATOM 1602 N N . SER A 1 209 ? -20.862 -5.460 35.934 1.00 82.69 209 SER A N 1
ATOM 1603 C CA . SER A 1 209 ? -20.429 -5.362 37.337 1.00 82.69 209 SER A CA 1
ATOM 1604 C C . SER A 1 209 ? -21.328 -4.440 38.173 1.00 82.69 209 SER A C 1
ATOM 1606 O O . SER A 1 209 ? -21.689 -4.812 39.288 1.00 82.69 209 SER A O 1
ATOM 1608 N N . ALA A 1 210 ? -21.773 -3.299 37.633 1.00 78.81 210 ALA A N 1
ATOM 1609 C CA . ALA A 1 210 ? -22.727 -2.420 38.317 1.00 78.81 210 ALA A CA 1
ATOM 1610 C C . ALA A 1 210 ? -24.092 -3.096 38.564 1.00 78.81 210 ALA A C 1
ATOM 1612 O O . ALA A 1 210 ? -24.625 -3.018 39.670 1.00 78.81 210 ALA A O 1
ATOM 1613 N N . THR A 1 211 ? -24.641 -3.808 37.572 1.00 71.38 211 THR A N 1
ATOM 1614 C CA . THR A 1 211 ? -25.905 -4.553 37.731 1.00 71.38 211 THR A CA 1
ATOM 1615 C C . THR A 1 211 ? -25.771 -5.715 38.725 1.00 71.38 211 THR A C 1
ATOM 1617 O O . THR A 1 211 ? -26.662 -5.913 39.548 1.00 71.38 211 THR A O 1
ATOM 1620 N N . GLY A 1 212 ? -24.647 -6.441 38.717 1.00 65.25 212 GLY A N 1
ATOM 1621 C CA . GLY A 1 212 ? -24.380 -7.503 39.694 1.00 65.25 212 GLY A CA 1
ATOM 1622 C C . GLY A 1 212 ? -24.248 -6.983 41.131 1.00 65.25 212 GLY A C 1
ATOM 1623 O O . GLY A 1 212 ? -24.785 -7.586 42.059 1.00 65.25 212 GLY A O 1
ATOM 1624 N N . GLN A 1 213 ? -23.602 -5.827 41.328 1.00 59.41 213 GLN A N 1
ATOM 1625 C CA . GLN A 1 213 ? -23.509 -5.193 42.648 1.00 59.41 213 GLN A CA 1
ATOM 1626 C C . GLN A 1 213 ? -24.879 -4.766 43.189 1.00 59.41 213 GLN A C 1
ATOM 1628 O O . GLN A 1 213 ? -25.139 -4.968 44.372 1.00 59.41 213 GLN A O 1
ATOM 1633 N N . GLN A 1 214 ? -25.775 -4.242 42.344 1.00 56.38 214 GLN A N 1
ATOM 1634 C CA . GLN A 1 214 ? -27.136 -3.887 42.766 1.00 56.38 214 GLN A CA 1
ATOM 1635 C C . GLN A 1 214 ? -27.911 -5.110 43.281 1.00 56.38 214 GLN A C 1
ATOM 1637 O O . GLN A 1 214 ? -28.455 -5.057 44.380 1.00 56.38 214 GLN A O 1
ATOM 1642 N N . GLN A 1 215 ? -27.864 -6.239 42.566 1.00 56.16 215 GLN A N 1
ATOM 1643 C CA . GLN A 1 215 ? -28.515 -7.487 42.995 1.00 56.16 215 GLN A CA 1
ATOM 1644 C C . GLN A 1 215 ? -27.909 -8.061 44.293 1.00 56.16 215 GLN A C 1
ATOM 1646 O O . GLN A 1 215 ? -28.630 -8.604 45.133 1.00 56.16 215 GLN A O 1
ATOM 1651 N N . HIS A 1 216 ? -26.597 -7.910 44.507 1.00 55.84 216 HIS A N 1
ATOM 1652 C CA . HIS A 1 216 ? -25.940 -8.340 45.748 1.00 55.84 216 HIS A CA 1
ATOM 1653 C C . HIS A 1 216 ? -26.295 -7.444 46.950 1.00 55.84 216 HIS A C 1
ATOM 1655 O O . HIS A 1 216 ? -26.517 -7.936 48.057 1.00 55.84 216 HIS A O 1
ATOM 1661 N N . VAL A 1 217 ? -26.392 -6.126 46.752 1.00 59.34 217 VAL A N 1
ATOM 1662 C CA . VAL A 1 217 ? -26.828 -5.184 47.799 1.00 59.34 217 VAL A CA 1
ATOM 1663 C C . VAL A 1 217 ? -28.308 -5.383 48.139 1.00 59.34 217 VAL A C 1
ATOM 1665 O O . VAL A 1 217 ? -28.675 -5.347 49.309 1.00 59.34 217 VAL A O 1
ATOM 1668 N N . GLU A 1 218 ? -29.157 -5.662 47.150 1.00 55.88 218 GLU A N 1
ATOM 1669 C CA . GLU A 1 218 ? -30.583 -5.925 47.363 1.00 55.88 218 GLU A CA 1
ATOM 1670 C C . GLU A 1 218 ? -30.815 -7.240 48.132 1.00 55.88 218 GLU A C 1
ATOM 1672 O O . GLU A 1 218 ? -31.501 -7.243 49.155 1.00 55.88 218 GLU A O 1
ATOM 1677 N N . THR A 1 219 ? -30.160 -8.338 47.737 1.00 56.31 219 THR A N 1
ATOM 1678 C CA . THR A 1 219 ? -30.268 -9.632 48.445 1.00 56.31 219 THR A CA 1
ATOM 1679 C C . THR A 1 219 ? -29.719 -9.584 49.875 1.00 56.31 219 THR A C 1
ATOM 1681 O O . THR A 1 219 ? -30.354 -10.112 50.791 1.00 56.31 219 THR A O 1
ATOM 1684 N N . THR A 1 220 ? -28.592 -8.901 50.112 1.00 56.72 220 THR A N 1
ATOM 1685 C CA . THR A 1 220 ? -28.055 -8.714 51.476 1.00 56.72 220 THR A CA 1
ATOM 1686 C C . THR A 1 220 ? -28.905 -7.761 52.327 1.00 56.72 220 THR A C 1
ATOM 1688 O O . THR A 1 220 ? -29.083 -8.011 53.521 1.00 56.72 220 THR A O 1
ATOM 1691 N N . SER A 1 221 ? -29.505 -6.721 51.732 1.00 53.72 221 SER A N 1
ATOM 1692 C CA . SER A 1 221 ? -30.437 -5.817 52.422 1.00 53.72 221 SER A CA 1
ATOM 1693 C C . SER A 1 221 ? -31.712 -6.535 52.878 1.00 53.72 221 SER A C 1
ATOM 1695 O O . SER A 1 221 ? -32.125 -6.377 54.030 1.00 53.72 221 SER A O 1
ATOM 1697 N N . VAL A 1 222 ? -32.298 -7.381 52.021 1.00 54.75 222 VAL A N 1
ATOM 1698 C CA . VAL A 1 222 ? -33.473 -8.198 52.370 1.00 54.75 222 VAL A CA 1
ATOM 1699 C C . VAL A 1 222 ? -33.144 -9.176 53.502 1.00 54.75 222 VAL A C 1
ATOM 1701 O O . VAL A 1 222 ? -33.903 -9.255 54.466 1.00 54.75 222 VAL A O 1
ATOM 1704 N N . HIS A 1 223 ? -31.995 -9.860 53.446 1.00 50.41 223 HIS A N 1
ATOM 1705 C CA . HIS A 1 223 ? -31.601 -10.820 54.483 1.00 50.41 223 HIS A CA 1
ATOM 1706 C C . HIS A 1 223 ? -31.433 -10.164 55.867 1.00 50.41 223 HIS A C 1
ATOM 1708 O O . HIS A 1 223 ? -31.941 -10.679 56.862 1.00 50.41 223 HIS A O 1
ATOM 1714 N N . ASN A 1 224 ? -30.801 -8.986 55.937 1.00 52.03 224 ASN A N 1
ATOM 1715 C CA . ASN A 1 224 ? -30.613 -8.263 57.201 1.00 52.03 224 ASN A CA 1
ATOM 1716 C C . ASN A 1 224 ? -31.936 -7.733 57.798 1.00 52.03 224 ASN A C 1
ATOM 1718 O O . ASN A 1 224 ? -32.063 -7.577 59.011 1.00 52.03 224 ASN A O 1
ATOM 1722 N N . LYS A 1 225 ? -32.956 -7.486 56.965 1.00 52.28 225 LYS A N 1
ATOM 1723 C CA . LYS A 1 225 ? -34.264 -6.975 57.411 1.00 52.28 225 LYS A CA 1
ATOM 1724 C C . LYS A 1 225 ? -35.116 -8.027 58.140 1.00 52.28 225 LYS A C 1
ATOM 1726 O O . LYS A 1 225 ? -36.043 -7.658 58.857 1.00 52.28 225 LYS A O 1
ATOM 1731 N N . GLN A 1 226 ? -34.792 -9.315 58.004 1.00 50.41 226 GLN A N 1
ATOM 1732 C CA . GLN A 1 226 ? -35.564 -10.421 58.583 1.00 50.41 226 GLN A CA 1
ATOM 1733 C C . GLN A 1 226 ? -35.302 -10.648 60.091 1.00 50.41 226 GLN A C 1
ATOM 1735 O O . GLN A 1 226 ? -36.083 -11.336 60.742 1.00 50.41 226 GLN A O 1
ATOM 1740 N N . MET A 1 227 ? -34.232 -10.072 60.659 1.00 49.47 227 MET A N 1
ATOM 1741 C CA . MET A 1 227 ? -33.746 -10.365 62.025 1.00 49.47 227 MET A CA 1
ATOM 1742 C C . MET A 1 227 ? -33.968 -9.230 63.054 1.00 49.47 227 MET A C 1
ATOM 1744 O O . MET A 1 227 ? -33.485 -9.321 64.179 1.00 49.47 227 MET A O 1
ATOM 1748 N N . GLY A 1 228 ? -34.693 -8.159 62.701 1.00 45.34 228 GLY A N 1
ATOM 1749 C CA . GLY A 1 228 ? -34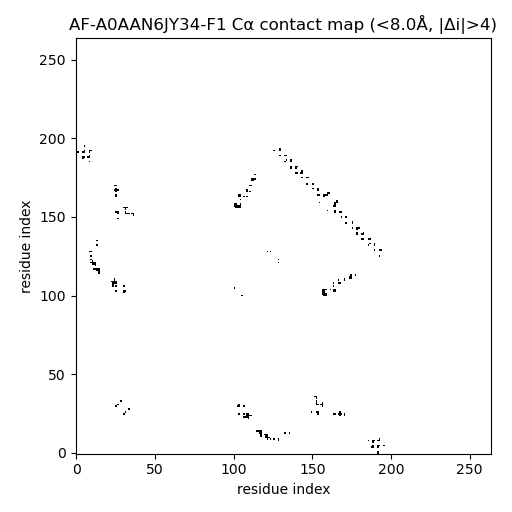.858 -6.944 63.527 1.00 45.34 228 GLY A CA 1
ATOM 1750 C C . GLY A 1 228 ? -36.231 -6.755 64.198 1.00 45.34 228 GLY A C 1
ATOM 1751 O O . GLY A 1 228 ? -36.685 -5.623 64.335 1.00 45.34 228 GLY A O 1
ATOM 1752 N N . GLY A 1 229 ? -36.942 -7.836 64.533 1.00 41.06 229 GLY A N 1
ATOM 1753 C CA . GLY A 1 229 ? -38.394 -7.830 64.789 1.00 41.06 229 GLY A CA 1
ATOM 1754 C C . GLY A 1 229 ? -38.897 -7.714 66.241 1.00 41.06 229 GLY A C 1
ATOM 1755 O O . GLY A 1 229 ? -39.763 -8.503 66.607 1.00 41.06 229 GLY A O 1
ATOM 1756 N N . ALA A 1 230 ? -38.407 -6.768 67.054 1.00 41.34 230 ALA A N 1
ATOM 1757 C CA . ALA A 1 230 ? -38.990 -6.351 68.353 1.00 41.34 230 ALA A CA 1
ATOM 1758 C C . ALA A 1 230 ? -38.343 -5.008 68.794 1.00 41.34 230 ALA A C 1
ATOM 1760 O O . ALA A 1 230 ? -37.149 -4.839 68.567 1.00 41.34 230 ALA A O 1
ATOM 1761 N N . SER A 1 231 ? -38.996 -3.992 69.380 1.00 36.22 231 SER A N 1
ATOM 1762 C CA . SER A 1 231 ? -40.308 -3.883 70.056 1.00 36.22 231 SER A CA 1
ATOM 1763 C C . SER A 1 231 ? -40.962 -2.493 69.840 1.00 36.22 231 SER A C 1
ATOM 1765 O O . SER A 1 231 ? -40.368 -1.599 69.243 1.00 36.22 231 SER A O 1
ATOM 1767 N N . SER A 1 232 ? -42.172 -2.282 70.373 1.00 41.31 232 SER A N 1
ATOM 1768 C CA . SER A 1 232 ? -42.907 -0.996 70.441 1.00 41.31 232 SER A CA 1
ATOM 1769 C C . SER A 1 232 ? -43.875 -1.026 71.650 1.00 41.31 232 SER A C 1
ATOM 1771 O O . SER A 1 232 ? -44.039 -2.122 72.195 1.00 41.31 232 SER A O 1
ATOM 1773 N N . PRO A 1 233 ? -44.578 0.058 72.063 1.00 59.16 233 PRO A N 1
ATOM 1774 C CA . PRO A 1 233 ? -44.522 1.464 71.623 1.00 59.16 233 PRO A CA 1
ATOM 1775 C C . PRO A 1 233 ? -44.401 2.490 72.786 1.00 59.16 233 PRO A C 1
ATOM 1777 O O . PRO A 1 233 ? -44.479 2.129 73.957 1.00 59.16 233 PRO A O 1
ATOM 1780 N N . VAL A 1 234 ? -44.340 3.791 72.462 1.00 43.34 234 VAL A N 1
ATOM 1781 C CA . VAL A 1 234 ? -44.878 4.884 73.309 1.00 43.34 234 VAL A CA 1
ATOM 1782 C C . VAL A 1 234 ? -45.613 5.884 72.407 1.00 43.34 234 VAL A C 1
ATOM 1784 O O . VAL A 1 234 ? -45.098 6.258 71.356 1.00 43.34 234 VAL A O 1
ATOM 1787 N N . ASP A 1 235 ? -46.815 6.292 72.816 1.00 40.56 235 ASP A N 1
ATOM 1788 C CA . ASP A 1 235 ? -47.682 7.261 72.128 1.00 40.56 235 ASP A CA 1
ATOM 1789 C C . ASP A 1 235 ? -47.507 8.684 72.692 1.00 40.56 235 ASP A C 1
ATOM 1791 O O . ASP A 1 235 ? -47.411 8.853 73.909 1.00 40.56 235 ASP A O 1
ATOM 1795 N N . SER A 1 236 ? -47.493 9.699 71.814 1.00 43.06 236 SER A N 1
ATOM 1796 C CA . SER A 1 236 ? -47.837 11.102 72.112 1.00 43.06 236 SER A CA 1
ATOM 1797 C C . SER A 1 236 ? -47.790 11.998 70.860 1.00 43.06 236 SER A C 1
ATOM 1799 O O . SER A 1 236 ? -46.744 12.119 70.228 1.00 43.06 236 SER A O 1
ATOM 1801 N N . GLY A 1 237 ? -48.853 12.776 70.599 1.00 35.91 237 GLY A N 1
ATOM 1802 C CA . GLY A 1 237 ? -48.666 14.154 70.094 1.00 35.91 237 GLY A CA 1
ATOM 1803 C C . GLY A 1 237 ? -49.019 14.524 68.638 1.00 35.91 237 GLY A C 1
ATOM 1804 O O . GLY A 1 237 ? -48.199 15.109 67.944 1.00 35.91 237 GLY A O 1
ATOM 1805 N N . ARG A 1 238 ? -50.279 14.329 68.221 1.00 37.38 238 ARG A N 1
ATOM 1806 C CA . ARG A 1 238 ? -51.142 15.372 67.591 1.00 37.38 238 ARG A CA 1
ATOM 1807 C C . ARG A 1 238 ? -50.462 16.550 66.829 1.00 37.38 238 ARG A C 1
ATOM 1809 O O . ARG A 1 238 ? -50.070 17.508 67.491 1.00 37.38 238 ARG A O 1
ATOM 1816 N N . ALA A 1 239 ? -50.601 16.619 65.488 1.00 40.12 239 ALA A N 1
ATOM 1817 C CA . ALA A 1 239 ? -51.035 17.842 64.754 1.00 40.12 239 ALA A CA 1
ATOM 1818 C C . ALA A 1 239 ? -51.274 17.678 63.220 1.00 40.12 239 ALA A C 1
ATOM 1820 O O . ALA A 1 239 ? -50.348 17.445 62.460 1.00 40.12 239 ALA A O 1
ATOM 1821 N N . MET A 1 240 ? -52.528 17.902 62.796 1.00 42.12 240 MET A N 1
ATOM 1822 C CA . MET A 1 240 ? -53.019 18.607 61.581 1.00 42.12 240 MET A CA 1
ATOM 1823 C C . MET A 1 240 ? -52.210 18.706 60.254 1.00 42.12 240 MET A C 1
ATOM 1825 O O . MET A 1 240 ? -51.209 19.410 60.204 1.00 42.12 240 MET A O 1
ATOM 1829 N N . ARG A 1 241 ? -52.905 18.322 59.157 1.00 42.38 241 ARG A N 1
ATOM 1830 C CA . ARG A 1 241 ? -52.910 18.934 57.792 1.00 42.38 241 ARG A CA 1
ATOM 1831 C C . ARG A 1 241 ? -51.621 18.824 56.937 1.00 42.38 241 ARG A C 1
ATOM 1833 O O . ARG A 1 241 ? -50.550 18.553 57.451 1.00 42.38 241 ARG A O 1
ATOM 1840 N N . GLU A 1 242 ? -51.663 18.972 55.605 1.00 44.19 242 GLU A N 1
ATOM 1841 C CA . GLU A 1 242 ? -52.772 19.310 54.684 1.00 44.19 242 GLU A CA 1
ATOM 1842 C C . GLU A 1 242 ? -52.768 18.423 53.419 1.00 44.19 242 GLU A C 1
ATOM 1844 O O . GLU A 1 242 ? -51.765 17.791 53.095 1.00 44.19 242 GLU A O 1
ATOM 1849 N N . GLU A 1 243 ? -53.883 18.388 52.685 1.00 44.91 243 GLU A N 1
ATOM 1850 C CA . GLU A 1 243 ? -53.985 17.719 51.384 1.00 44.91 243 GLU A CA 1
ATOM 1851 C C . GLU A 1 243 ? -53.197 18.447 50.279 1.00 44.91 243 GLU A C 1
ATOM 1853 O O . GLU A 1 243 ? -53.274 19.676 50.139 1.00 44.91 243 GLU A O 1
ATOM 1858 N N . ARG A 1 244 ? -52.633 17.666 49.347 1.00 48.12 244 ARG A N 1
ATOM 1859 C CA . ARG A 1 244 ? -53.071 17.807 47.950 1.00 48.12 244 ARG A CA 1
ATOM 1860 C C . ARG A 1 244 ? -52.853 16.552 47.109 1.00 48.12 244 ARG A C 1
ATOM 1862 O O . ARG A 1 244 ? -51.790 15.943 47.132 1.00 48.12 244 ARG A O 1
ATOM 1869 N N . ASP A 1 245 ? -53.901 16.210 46.372 1.00 44.16 245 ASP A N 1
ATOM 1870 C CA . ASP A 1 245 ? -53.939 15.179 45.338 1.00 44.16 245 ASP A CA 1
ATOM 1871 C C . ASP A 1 245 ? -53.243 15.656 44.042 1.00 44.16 245 ASP A C 1
ATOM 1873 O O . ASP A 1 245 ? -53.042 16.858 43.856 1.00 44.16 245 ASP A O 1
ATOM 1877 N N . VAL A 1 246 ? -52.880 14.703 43.174 1.00 46.56 246 VAL A N 1
ATOM 1878 C CA . VAL A 1 246 ? -52.990 14.716 41.698 1.00 46.56 246 VAL A CA 1
ATOM 1879 C C . VAL A 1 246 ? -52.182 13.544 41.119 1.00 46.56 246 VAL A C 1
ATOM 1881 O O . VAL A 1 246 ? -50.955 13.483 41.198 1.00 46.56 246 VAL A O 1
ATOM 1884 N N . THR A 1 247 ? -52.887 12.650 40.430 1.00 45.19 247 THR A N 1
ATOM 1885 C CA . THR A 1 247 ? -52.373 11.682 39.441 1.00 45.19 247 THR A CA 1
ATOM 1886 C C . THR A 1 247 ? -53.427 11.556 38.315 1.00 45.19 247 THR A C 1
ATOM 1888 O O . THR A 1 247 ? -54.523 12.095 38.490 1.00 45.19 247 THR A O 1
ATOM 1891 N N . PRO A 1 248 ? -53.230 10.827 37.190 1.00 63.06 248 PRO A N 1
ATOM 1892 C CA . PRO A 1 248 ? -52.022 10.327 36.514 1.00 63.06 248 PRO A CA 1
ATOM 1893 C C . PRO A 1 248 ? -52.017 10.759 35.005 1.00 63.06 248 PRO A C 1
ATOM 1895 O O . PRO A 1 248 ? -52.604 11.780 34.658 1.00 63.06 248 PRO A O 1
ATOM 1898 N N . ARG A 1 249 ? -51.491 9.905 34.092 1.00 39.94 249 ARG A N 1
ATOM 1899 C CA . ARG A 1 249 ? -51.687 9.905 32.604 1.00 39.94 249 ARG A CA 1
ATOM 1900 C C . ARG A 1 249 ? -50.914 11.001 31.816 1.00 39.94 249 ARG A C 1
ATOM 1902 O O . ARG A 1 249 ? -50.505 11.991 32.395 1.00 39.94 249 ARG A O 1
ATOM 1909 N N . ALA A 1 250 ? -50.632 10.892 30.503 1.00 42.34 250 ALA A N 1
ATOM 1910 C CA . ALA A 1 250 ? -50.875 9.851 29.479 1.00 42.34 250 ALA A CA 1
ATOM 1911 C C . 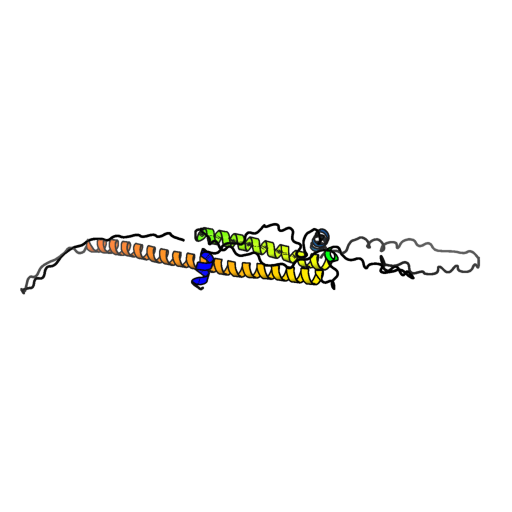ALA A 1 250 ? -49.708 9.839 28.433 1.00 42.34 250 ALA A C 1
ATOM 1913 O O . ALA A 1 250 ? -49.077 10.862 28.219 1.00 42.34 250 ALA A O 1
ATOM 1914 N N . SER A 1 251 ? -49.268 8.694 27.888 1.00 39.75 251 SER A N 1
ATOM 1915 C CA . SER A 1 251 ? -49.700 8.071 26.607 1.00 39.75 251 SER A CA 1
ATOM 1916 C C . SER A 1 251 ? -49.141 8.637 25.272 1.00 39.75 251 SER A C 1
ATOM 1918 O O . SER A 1 251 ? -49.825 9.399 24.605 1.00 39.75 251 SER A O 1
ATOM 1920 N N . MET A 1 252 ? -47.994 8.083 24.844 1.00 45.09 252 MET A N 1
ATOM 1921 C CA . MET A 1 252 ? -47.597 7.652 23.471 1.00 45.09 252 MET A CA 1
ATOM 1922 C C . MET A 1 252 ? -47.549 8.613 22.232 1.00 45.09 252 MET A C 1
ATOM 1924 O O . MET A 1 252 ? -48.283 9.590 22.153 1.00 45.09 252 MET A O 1
ATOM 1928 N N . PRO A 1 253 ? -46.676 8.307 21.231 1.00 65.00 253 PRO A N 1
ATOM 1929 C CA . PRO A 1 253 ? -46.617 8.913 19.872 1.00 65.00 253 PRO A CA 1
ATOM 1930 C C . PRO A 1 253 ? -47.625 8.193 18.909 1.00 65.00 253 PRO A C 1
ATOM 1932 O O . PRO A 1 253 ? -48.462 7.473 19.461 1.00 65.00 253 PRO A O 1
ATOM 1935 N N . PRO A 1 254 ? -47.597 8.243 17.537 1.00 60.78 254 PRO A N 1
ATOM 1936 C CA . PRO A 1 254 ? -46.592 8.764 16.575 1.00 60.78 254 PRO A CA 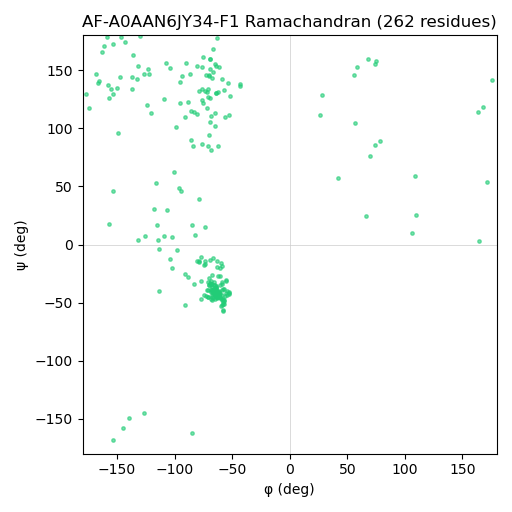1
ATOM 1937 C C . PRO A 1 254 ? -47.160 9.428 15.274 1.00 60.78 254 PRO A C 1
ATOM 1939 O O . PRO A 1 254 ? -48.326 9.795 15.228 1.00 60.78 254 PRO A O 1
ATOM 1942 N N . GLN A 1 255 ? -46.337 9.482 14.202 1.00 42.53 255 GLN A N 1
ATOM 1943 C CA . GLN A 1 255 ? -46.687 9.735 12.776 1.00 42.53 255 GLN A CA 1
ATOM 1944 C C . GLN A 1 255 ? -47.060 11.200 12.406 1.00 42.53 255 GLN A C 1
ATOM 1946 O O . GLN A 1 255 ? -47.420 11.980 13.275 1.00 42.53 255 GLN A O 1
ATOM 1951 N N . THR A 1 256 ? -46.935 11.700 11.159 1.00 44.56 256 THR A N 1
ATOM 1952 C CA . THR A 1 256 ? -46.464 11.130 9.857 1.00 44.56 256 THR A CA 1
ATOM 1953 C C . THR A 1 256 ? -45.602 12.200 9.099 1.00 44.56 256 THR A C 1
ATOM 1955 O O . THR A 1 256 ? -44.946 12.954 9.806 1.00 44.56 256 THR A O 1
ATOM 1958 N N . LEU A 1 257 ? -45.446 12.395 7.767 1.00 45.03 257 LEU A N 1
ATOM 1959 C CA . LEU A 1 257 ? -46.041 11.884 6.507 1.00 45.03 257 LEU A CA 1
ATOM 1960 C C . LEU A 1 257 ? -45.025 11.981 5.316 1.00 45.03 257 LEU A C 1
ATOM 1962 O O . LEU A 1 257 ? -43.833 12.193 5.510 1.00 45.03 257 LEU A O 1
ATOM 1966 N N . LEU A 1 258 ? -45.536 11.786 4.095 1.00 44.72 258 LEU A N 1
ATOM 1967 C CA . LEU A 1 258 ? -45.000 11.983 2.728 1.00 44.72 258 LEU A CA 1
ATOM 1968 C C . LEU A 1 258 ? -44.664 13.478 2.393 1.00 44.72 258 LEU A C 1
ATOM 1970 O O . LEU A 1 258 ? -44.897 14.340 3.230 1.00 44.72 258 LEU A O 1
ATOM 1974 N N . GLN A 1 259 ? -44.124 13.879 1.221 1.00 48.59 259 GLN A N 1
ATOM 1975 C CA . GLN A 1 259 ? -44.395 13.361 -0.138 1.00 48.59 259 GLN A CA 1
ATOM 1976 C C . GLN A 1 259 ? -43.313 13.618 -1.221 1.00 48.59 259 GLN A C 1
ATOM 1978 O O . GLN A 1 259 ? -42.263 14.197 -0.968 1.00 48.59 259 GLN A O 1
ATOM 1983 N N . GLN A 1 260 ? -43.586 13.101 -2.426 1.00 47.62 260 GLN A N 1
ATOM 1984 C CA . GLN A 1 260 ? -42.728 12.972 -3.611 1.00 47.62 260 GLN A CA 1
ATOM 1985 C C . GLN A 1 260 ? -43.057 14.023 -4.694 1.00 47.62 260 GLN A C 1
ATOM 1987 O O . GLN A 1 260 ? -44.225 14.365 -4.854 1.00 47.62 260 GLN A O 1
ATOM 1992 N N . SER A 1 261 ? -42.065 14.397 -5.513 1.00 48.03 261 SER A N 1
ATOM 1993 C CA . SER A 1 261 ? -42.161 14.591 -6.983 1.00 48.03 261 SER A CA 1
ATOM 1994 C C . SER A 1 261 ? -40.718 14.689 -7.527 1.00 48.03 261 SER A C 1
ATOM 1996 O O . SER A 1 261 ? -39.878 15.251 -6.833 1.00 48.03 261 SER A O 1
ATOM 1998 N N . ALA A 1 262 ? -40.265 14.129 -8.656 1.00 50.50 262 ALA A N 1
ATOM 1999 C CA . ALA A 1 262 ? -40.890 13.641 -9.894 1.00 50.50 262 ALA A CA 1
ATOM 2000 C C . ALA A 1 262 ? -41.367 14.747 -10.859 1.00 50.50 262 ALA A C 1
ATOM 2002 O O . ALA A 1 262 ? -42.531 15.132 -10.813 1.00 50.50 262 ALA A O 1
ATOM 2003 N N . ALA A 1 263 ? -40.449 15.235 -11.708 1.00 50.00 263 ALA A N 1
ATOM 2004 C CA . ALA A 1 263 ? -40.639 15.804 -13.057 1.00 50.00 263 ALA A CA 1
ATOM 2005 C C . ALA A 1 263 ? -39.278 16.328 -13.577 1.00 50.00 263 ALA A C 1
ATOM 2007 O O . ALA A 1 263 ? -38.533 16.906 -12.785 1.00 50.00 263 ALA A O 1
ATOM 2008 N N . GLY A 1 264 ? -38.973 16.163 -14.872 1.00 47.00 264 GLY A N 1
ATOM 2009 C CA . GLY A 1 264 ? -37.737 16.646 -15.516 1.00 47.00 264 GLY A CA 1
ATOM 2010 C C . GLY A 1 264 ? -37.012 15.553 -16.286 1.00 47.00 264 GLY A C 1
ATOM 2011 O O . GLY A 1 264 ? -35.787 15.435 -16.079 1.00 47.00 264 GLY A O 1
#

Foldseek 3Di:
DDPVLQVCLQWFDDFDPDPPDPAAQQFDCQQFVCVVLVVVVVVPPDDDPPPVPPPDDPDDDDDDDDDDDDDDDDDPDDDDPDDDDDDDDDDPDDPDPDDPWFSLLPDDNDAADDGDGDPGTDPDDLVVSLVNLVVSLVVLVVVLVVLVSSPVRLVPRGDCPGPSSVSSNVNSVVSNVVSVVSNVSSVSSSVSSVVVVVVVVVVVVVVVVVVVVVVVCVVVVVVVVVPPDDDDDDDDDDDDDDDDDDDDDDDDDDDDDDDDDDDD